Protein AF-A0A1E3BBK0-F1 (afdb_monomer)

Foldseek 3Di:
DDPVVVVVVVVVVVVVVVVVVVVVVCVVVVQWDWDDDDPDIDTHGPPPCPVPVVNVVVVVVVVVVVVVVVVVVVVVVVVVVVVVVVVVVDDDPVVVVVVVVVVVVVVVVVVVVV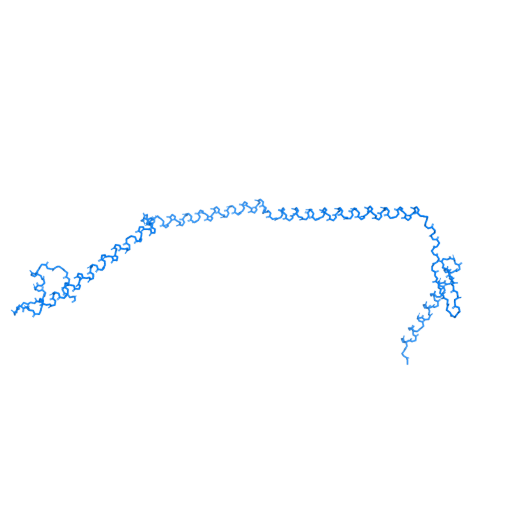CVVCVVDVPDPQDPVNVVVVVVVVVVVVVVVVVVVVVCLVVLVVVQVPDPPPDDSVNVCVVVVHDDDPPD

Mean predicted aligned error: 18.73 Å

Structure (mmCIF, N/CA/C/O backbone):
data_AF-A0A1E3BBK0-F1
#
_entry.id   AF-A0A1E3BBK0-F1
#
loop_
_atom_site.group_PDB
_atom_site.id
_atom_site.type_symbol
_atom_site.label_atom_id
_atom_site.label_alt_id
_atom_site.label_comp_id
_atom_site.label_asym_id
_atom_site.label_entity_id
_atom_site.label_seq_id
_atom_site.pdbx_PDB_ins_code
_atom_site.Cartn_x
_atom_site.Cartn_y
_atom_site.Cartn_z
_atom_site.occupancy
_atom_site.B_iso_or_equiv
_atom_site.auth_seq_id
_atom_site.auth_comp_id
_atom_site.auth_asym_id
_atom_site.auth_atom_id
_atom_site.pdbx_PDB_model_num
ATOM 1 N N . MET A 1 1 ? 82.962 -12.174 -19.702 1.00 50.78 1 MET A N 1
ATOM 2 C CA . MET A 1 1 ? 81.946 -11.583 -20.602 1.00 50.78 1 MET A CA 1
ATOM 3 C C . MET A 1 1 ? 81.158 -12.735 -21.200 1.00 50.78 1 MET A C 1
ATOM 5 O O . MET A 1 1 ? 81.772 -13.589 -21.823 1.00 50.78 1 MET A O 1
ATOM 9 N N . SER A 1 2 ? 79.861 -12.836 -20.890 1.00 57.09 2 SER A N 1
ATOM 10 C CA . SER A 1 2 ? 79.036 -13.995 -21.265 1.00 57.09 2 SER A CA 1
ATOM 11 C C . SER A 1 2 ? 78.800 -14.039 -22.780 1.00 57.09 2 SER A C 1
ATOM 13 O O . SER A 1 2 ? 78.729 -12.993 -23.428 1.00 57.09 2 SER A O 1
ATOM 15 N N . THR A 1 3 ? 78.680 -15.240 -23.343 1.00 55.47 3 THR A N 1
ATOM 16 C CA . THR A 1 3 ? 78.488 -15.508 -24.782 1.00 55.47 3 THR A CA 1
ATOM 17 C C . THR A 1 3 ? 77.258 -14.801 -25.370 1.00 55.47 3 THR A C 1
ATOM 19 O O . THR A 1 3 ? 77.250 -14.462 -26.555 1.00 55.47 3 THR A O 1
ATOM 22 N N . ASP A 1 4 ? 76.270 -14.479 -24.535 1.00 57.59 4 ASP A N 1
ATOM 23 C CA . ASP A 1 4 ? 75.068 -13.732 -24.918 1.00 57.59 4 ASP A CA 1
ATOM 24 C C . ASP A 1 4 ? 75.322 -12.234 -25.166 1.00 57.59 4 ASP A C 1
ATOM 26 O O . ASP A 1 4 ? 74.712 -11.649 -26.064 1.00 57.59 4 ASP A O 1
ATOM 30 N N . SER A 1 5 ? 76.286 -11.608 -24.473 1.00 57.22 5 SER A N 1
ATOM 31 C CA . SER A 1 5 ? 76.674 -10.212 -24.754 1.00 57.22 5 SER A CA 1
ATOM 32 C C . SER A 1 5 ? 77.347 -10.071 -26.118 1.00 57.22 5 SER A C 1
ATOM 34 O O . SER A 1 5 ? 77.091 -9.102 -26.829 1.00 57.22 5 SER A O 1
ATOM 36 N N . LEU A 1 6 ? 78.174 -11.043 -26.515 1.00 56.62 6 LEU A N 1
ATOM 37 C CA . LEU A 1 6 ? 78.847 -11.048 -27.820 1.00 56.62 6 LEU A CA 1
ATOM 38 C C . LEU A 1 6 ? 77.853 -11.228 -28.976 1.00 56.62 6 LEU A C 1
ATOM 40 O O . LEU A 1 6 ? 77.944 -10.517 -29.978 1.00 56.62 6 LEU A O 1
ATOM 44 N N . LYS A 1 7 ? 76.857 -12.113 -28.819 1.00 64.19 7 LYS A N 1
ATOM 45 C CA . LYS A 1 7 ? 75.782 -12.295 -29.810 1.00 64.19 7 LYS A CA 1
ATOM 46 C C . LYS A 1 7 ? 74.907 -11.044 -29.941 1.00 64.19 7 LYS A C 1
ATOM 48 O O . LYS A 1 7 ? 74.669 -10.598 -31.063 1.00 64.19 7 LYS A O 1
ATOM 53 N N . SER A 1 8 ? 74.505 -10.436 -28.824 1.00 63.84 8 SER A N 1
ATOM 54 C CA . SER A 1 8 ? 73.722 -9.188 -28.802 1.00 63.84 8 SER A CA 1
ATOM 55 C C . SER A 1 8 ? 74.457 -8.015 -29.471 1.00 63.84 8 SER A C 1
ATOM 57 O O . SER A 1 8 ? 73.892 -7.318 -30.321 1.00 63.84 8 SER A O 1
ATOM 59 N N . MET A 1 9 ? 75.755 -7.845 -29.187 1.00 61.31 9 MET A N 1
ATOM 60 C CA . MET A 1 9 ? 76.578 -6.827 -29.849 1.00 61.31 9 MET A CA 1
ATOM 61 C C . MET A 1 9 ? 76.699 -7.075 -31.358 1.00 61.31 9 MET A C 1
ATOM 63 O O . MET A 1 9 ? 76.609 -6.118 -32.125 1.00 61.31 9 MET A O 1
ATOM 67 N N . SER A 1 10 ? 76.839 -8.336 -31.792 1.00 64.88 10 SER A N 1
ATOM 68 C CA . SER A 1 10 ? 76.918 -8.693 -33.219 1.00 64.88 10 SER A CA 1
ATOM 69 C C . SER A 1 10 ? 75.610 -8.447 -33.984 1.00 64.88 10 SER A C 1
ATOM 71 O O . SER A 1 10 ? 75.637 -8.001 -35.128 1.00 64.88 10 SER A O 1
ATOM 73 N N . LEU A 1 11 ? 74.458 -8.673 -33.345 1.00 67.44 11 LEU A N 1
ATOM 74 C CA . LEU A 1 11 ? 73.144 -8.393 -33.928 1.00 67.44 11 LEU A CA 1
ATOM 75 C C . 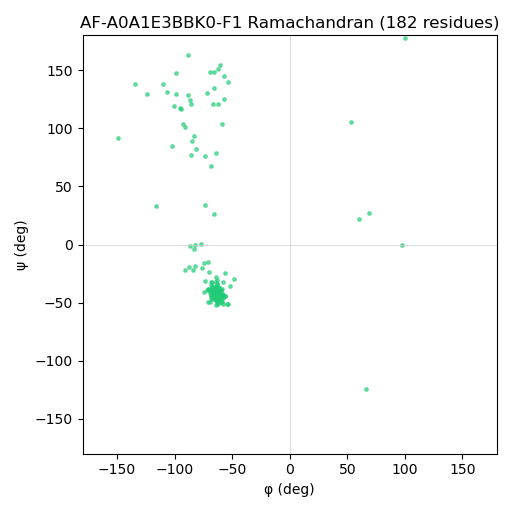LEU A 1 11 ? 72.896 -6.889 -34.050 1.00 67.44 11 LEU A C 1
ATOM 77 O O . LEU A 1 11 ? 72.386 -6.422 -35.065 1.00 67.44 11 LEU A O 1
ATOM 81 N N . THR A 1 12 ? 73.315 -6.119 -33.046 1.00 69.25 12 THR A N 1
ATOM 82 C CA . THR A 1 12 ? 73.160 -4.659 -33.044 1.00 69.25 12 THR A CA 1
ATOM 83 C C . THR A 1 12 ? 74.030 -4.001 -34.121 1.00 69.25 12 THR A C 1
ATOM 85 O O . THR A 1 12 ? 73.591 -3.064 -34.790 1.00 69.25 12 THR A O 1
ATOM 88 N N . THR A 1 13 ? 75.250 -4.499 -34.351 1.00 69.00 13 THR A N 1
ATOM 89 C CA . THR A 1 13 ? 76.114 -4.012 -35.440 1.00 69.00 13 THR A CA 1
ATOM 90 C C . THR A 1 13 ? 75.598 -4.417 -36.819 1.00 69.00 13 THR A C 1
ATOM 92 O O . THR A 1 13 ? 75.624 -3.583 -37.725 1.00 69.00 13 THR A O 1
ATOM 95 N N . LEU A 1 14 ? 75.061 -5.634 -36.974 1.00 74.00 14 LEU A N 1
ATOM 96 C CA . LEU A 1 14 ? 74.379 -6.076 -38.198 1.00 74.00 14 LEU A CA 1
ATOM 97 C C . LEU A 1 14 ? 73.156 -5.209 -38.519 1.00 74.00 14 LEU A C 1
ATOM 99 O O . LEU A 1 14 ? 73.023 -4.738 -39.647 1.00 74.00 14 LEU A O 1
ATOM 103 N N . PHE A 1 15 ? 72.306 -4.928 -37.530 1.00 76.94 15 PHE A N 1
ATOM 104 C CA . PHE A 1 15 ? 71.129 -4.075 -37.708 1.00 76.94 15 PHE A CA 1
ATOM 105 C C . PHE A 1 15 ? 71.512 -2.635 -38.071 1.00 76.94 15 PHE A C 1
ATOM 107 O O . PHE A 1 15 ? 70.939 -2.052 -38.987 1.00 76.94 15 PHE A O 1
ATOM 114 N N . LYS A 1 16 ? 72.540 -2.073 -37.423 1.00 77.19 16 LYS A N 1
ATOM 115 C CA . LYS A 1 16 ? 73.057 -0.737 -37.752 1.00 77.19 16 LYS A CA 1
ATOM 116 C C . LYS A 1 16 ? 73.629 -0.672 -39.172 1.00 77.19 16 LYS A C 1
ATOM 118 O O . LYS A 1 16 ? 73.417 0.319 -39.867 1.00 77.19 16 LYS A O 1
ATOM 123 N N . ALA A 1 17 ? 74.335 -1.715 -39.609 1.00 76.56 17 ALA A N 1
ATOM 124 C CA . ALA A 1 17 ? 74.855 -1.811 -40.971 1.00 76.56 17 ALA A CA 1
ATOM 125 C C . ALA A 1 17 ? 73.725 -1.940 -42.004 1.00 76.56 17 ALA A C 1
ATOM 127 O O . ALA A 1 17 ? 73.776 -1.290 -43.047 1.00 76.56 17 ALA A O 1
ATOM 128 N N . TYR A 1 18 ? 72.687 -2.719 -41.691 1.00 81.38 18 TYR A N 1
ATOM 129 C CA . TYR A 1 18 ? 71.501 -2.860 -42.530 1.00 81.38 18 TYR A CA 1
ATOM 130 C C . TYR A 1 18 ? 70.723 -1.545 -42.644 1.00 81.38 18 TYR A C 1
ATOM 132 O O . TYR A 1 18 ? 70.434 -1.105 -43.751 1.00 81.38 18 TYR A O 1
ATOM 140 N N . ALA A 1 19 ? 70.473 -0.861 -41.524 1.00 77.19 19 ALA A N 1
ATOM 141 C CA . ALA A 1 19 ? 69.825 0.448 -41.512 1.00 77.19 19 ALA A CA 1
ATOM 142 C C . ALA A 1 19 ? 70.635 1.486 -42.306 1.00 77.19 19 ALA A C 1
ATOM 144 O O . ALA A 1 19 ? 70.081 2.197 -43.136 1.00 77.19 19 ALA A O 1
ATOM 145 N N . ALA A 1 20 ? 71.960 1.530 -42.137 1.00 79.19 20 ALA A N 1
ATOM 146 C CA . ALA A 1 20 ? 72.818 2.428 -42.912 1.00 79.19 20 ALA A CA 1
ATOM 147 C C . ALA A 1 20 ? 72.812 2.113 -44.418 1.00 79.19 20 ALA A C 1
ATOM 149 O O . ALA A 1 20 ? 72.952 3.026 -45.233 1.00 79.19 20 ALA A O 1
ATOM 150 N N . LYS A 1 21 ? 72.661 0.836 -44.793 1.00 81.56 21 LYS A N 1
ATOM 151 C CA . LYS A 1 21 ? 72.521 0.411 -46.189 1.00 81.56 21 LYS A CA 1
ATOM 152 C C . LYS A 1 21 ? 71.165 0.828 -46.757 1.00 81.56 21 LYS A C 1
ATOM 154 O O . LYS A 1 21 ? 71.146 1.472 -47.798 1.00 81.56 21 LYS A O 1
ATOM 159 N N . ALA A 1 22 ? 70.077 0.548 -46.044 1.00 79.56 22 ALA A N 1
ATOM 160 C CA . ALA A 1 22 ? 68.724 0.927 -46.445 1.00 79.56 22 ALA A CA 1
ATOM 161 C C . ALA A 1 22 ? 68.602 2.446 -46.632 1.00 79.56 22 ALA A C 1
ATOM 163 O O . ALA A 1 22 ? 68.139 2.914 -47.663 1.00 79.56 22 ALA A O 1
ATOM 164 N N . LEU A 1 23 ? 69.124 3.232 -45.691 1.00 75.44 23 LEU A N 1
ATOM 165 C CA . LEU A 1 23 ? 69.138 4.690 -45.797 1.00 75.44 23 LEU A CA 1
ATOM 166 C C . LEU A 1 23 ? 69.978 5.198 -46.984 1.00 75.44 23 LEU A C 1
ATOM 168 O O . LEU A 1 23 ? 69.646 6.204 -47.604 1.00 75.44 23 LEU A O 1
ATOM 172 N N . ARG A 1 24 ? 71.068 4.506 -47.334 1.00 75.94 24 ARG A N 1
ATOM 173 C CA . ARG A 1 24 ? 71.880 4.848 -48.512 1.00 75.94 24 ARG A CA 1
ATOM 174 C C . ARG A 1 24 ? 71.164 4.511 -49.819 1.00 75.94 24 ARG A C 1
ATOM 176 O O . ARG A 1 24 ? 71.275 5.287 -50.761 1.00 75.94 24 ARG A O 1
ATOM 183 N N . GLU A 1 25 ? 70.454 3.386 -49.862 1.00 79.38 25 GLU A N 1
ATOM 184 C CA . GLU A 1 25 ? 69.612 2.991 -50.997 1.00 79.38 25 GLU A CA 1
ATOM 185 C C . GLU A 1 25 ? 68.469 3.999 -51.199 1.00 79.38 25 GLU A C 1
ATOM 187 O O . GLU A 1 25 ? 68.302 4.502 -52.305 1.00 79.38 25 GLU A O 1
ATOM 192 N N . LEU A 1 26 ? 67.779 4.411 -50.129 1.00 74.12 26 LEU A N 1
ATOM 193 C CA . LEU A 1 26 ? 66.734 5.447 -50.183 1.00 74.12 26 LEU A CA 1
ATOM 194 C C . LEU A 1 26 ? 67.271 6.799 -50.686 1.00 74.12 26 LEU A C 1
ATOM 196 O O . LEU A 1 26 ? 66.635 7.463 -51.502 1.00 74.12 26 LEU A O 1
ATOM 200 N N . HIS A 1 27 ? 68.475 7.190 -50.258 1.00 73.19 27 HIS A N 1
ATOM 201 C CA . HIS A 1 27 ? 69.137 8.395 -50.763 1.00 73.19 27 HIS A CA 1
ATOM 202 C C . HIS A 1 27 ? 69.533 8.269 -52.244 1.00 73.19 27 HIS A C 1
ATOM 204 O O . HIS A 1 27 ? 69.389 9.217 -53.012 1.00 73.19 27 HIS A O 1
ATOM 210 N N . GLN A 1 28 ? 70.035 7.103 -52.673 1.00 76.56 28 GLN A N 1
ATOM 211 C CA . GLN A 1 28 ? 70.351 6.840 -54.084 1.00 76.56 28 GLN A CA 1
ATOM 212 C C . GLN A 1 28 ? 69.103 6.877 -54.972 1.00 76.56 28 GLN A C 1
ATOM 214 O O . GLN A 1 28 ? 69.181 7.372 -56.096 1.00 76.56 28 GLN A O 1
ATOM 219 N N . ASN A 1 29 ? 67.962 6.436 -54.444 1.00 75.44 29 ASN A N 1
ATOM 220 C CA . ASN A 1 29 ? 66.664 6.498 -55.111 1.00 75.44 29 ASN A CA 1
ATOM 221 C C . ASN A 1 29 ? 66.035 7.906 -55.095 1.00 75.44 29 ASN A C 1
ATOM 223 O O . ASN A 1 29 ? 64.962 8.088 -55.658 1.00 75.44 29 ASN A O 1
ATOM 227 N N . LYS A 1 30 ? 66.715 8.908 -54.508 1.00 67.00 30 LYS A N 1
ATOM 228 C CA . LYS A 1 30 ? 66.256 10.303 -54.348 1.00 67.00 30 LYS A CA 1
ATOM 229 C C . LYS A 1 30 ? 64.964 10.465 -53.533 1.00 67.00 30 LYS A C 1
ATOM 231 O O . LYS A 1 30 ? 64.303 11.487 -53.646 1.00 67.00 30 LYS A O 1
ATOM 236 N N . GLU A 1 31 ? 64.618 9.488 -52.697 1.00 63.66 31 GLU A N 1
ATOM 237 C CA . GLU A 1 31 ? 63.430 9.552 -51.828 1.00 63.66 31 GLU A CA 1
ATOM 238 C C . GLU A 1 31 ? 63.699 10.339 -50.531 1.00 63.66 31 GLU A C 1
ATOM 240 O O . GLU A 1 31 ? 62.777 10.790 -49.853 1.00 63.66 31 GLU A O 1
ATOM 245 N N . ILE A 1 32 ? 64.976 10.516 -50.174 1.00 68.62 32 ILE A N 1
ATOM 246 C CA . ILE A 1 32 ? 65.415 11.321 -49.031 1.00 68.62 32 ILE A CA 1
ATOM 247 C C . ILE A 1 32 ? 66.583 12.220 -49.440 1.00 68.62 32 ILE A C 1
ATOM 249 O O . ILE A 1 32 ? 67.518 11.773 -50.111 1.00 68.62 32 ILE A O 1
ATOM 253 N N . GLU A 1 33 ? 66.567 13.474 -48.995 1.00 62.59 33 GLU A N 1
ATOM 254 C CA . GLU A 1 33 ? 67.672 14.405 -49.205 1.00 62.59 33 GLU A CA 1
ATOM 255 C C . GLU A 1 33 ? 68.704 14.222 -48.079 1.00 62.59 33 GLU A C 1
ATOM 257 O O . GLU A 1 33 ? 68.408 14.335 -46.884 1.00 62.59 33 GLU A O 1
ATOM 262 N N . GLY A 1 34 ? 69.944 13.894 -48.444 1.00 58.66 34 GLY A N 1
ATOM 263 C CA . GLY A 1 34 ? 71.042 13.730 -47.498 1.00 58.66 34 GLY A CA 1
ATOM 264 C C . GLY A 1 34 ? 71.777 15.047 -47.309 1.00 58.66 34 GLY A C 1
ATOM 265 O O . GLY A 1 34 ? 72.624 15.401 -48.127 1.00 58.66 34 GLY A O 1
ATOM 266 N N . ARG A 1 35 ? 71.516 15.762 -46.210 1.00 56.78 35 ARG A N 1
ATOM 267 C CA . ARG A 1 35 ? 72.267 16.980 -45.880 1.00 56.78 35 ARG A CA 1
ATOM 268 C C . ARG A 1 35 ? 73.410 16.661 -44.917 1.00 56.78 35 ARG A C 1
ATOM 270 O O . ARG A 1 35 ? 73.202 16.215 -43.787 1.00 56.78 35 ARG A O 1
ATOM 277 N N . VAL A 1 36 ? 74.645 16.897 -45.363 1.00 52.72 36 VAL A N 1
ATOM 278 C CA . VAL A 1 36 ? 75.852 16.743 -44.537 1.00 52.72 36 VAL A CA 1
ATOM 279 C C . VAL A 1 36 ? 76.182 18.086 -43.891 1.00 52.72 36 VAL A C 1
ATOM 281 O O . VAL A 1 36 ? 76.714 18.982 -44.540 1.00 52.72 36 VAL A O 1
ATOM 284 N N . ALA A 1 37 ? 75.874 18.227 -42.601 1.00 48.28 37 ALA A N 1
ATOM 285 C CA . ALA A 1 37 ? 76.267 19.382 -41.798 1.00 48.28 37 ALA A CA 1
ATOM 286 C C . ALA A 1 37 ? 77.472 18.993 -40.926 1.00 48.28 37 ALA A C 1
ATOM 288 O O . ALA A 1 37 ? 77.342 18.559 -39.781 1.00 48.28 37 ALA A O 1
ATOM 289 N N . GLY A 1 38 ? 78.677 19.090 -41.493 1.00 61.88 38 GLY A N 1
ATOM 290 C CA . GLY A 1 38 ? 79.907 18.706 -40.798 1.00 61.88 38 GLY A CA 1
ATOM 291 C C . GLY A 1 38 ? 79.983 17.198 -40.513 1.00 61.88 38 GLY A C 1
ATOM 292 O O . GLY A 1 38 ? 79.920 16.387 -41.431 1.00 61.88 38 GLY A O 1
ATOM 293 N N . LYS A 1 39 ? 80.171 16.807 -39.243 1.00 56.19 39 LYS A N 1
ATOM 294 C CA . LYS A 1 39 ? 80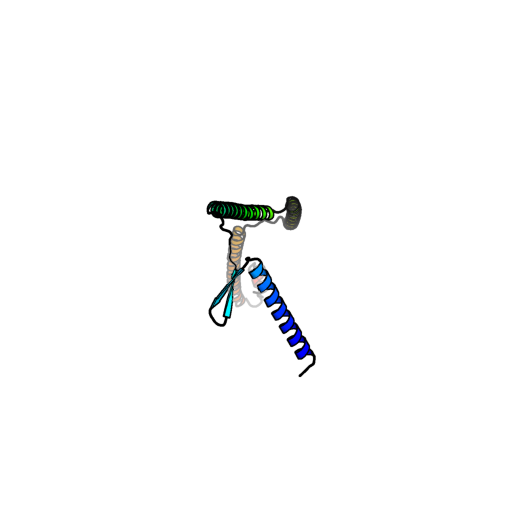.451 15.410 -38.839 1.00 56.19 39 LYS A CA 1
ATOM 295 C C . LYS A 1 39 ? 79.205 14.523 -38.689 1.00 56.19 39 LYS A C 1
ATOM 297 O O . LYS A 1 39 ? 79.363 13.332 -38.421 1.00 56.19 39 LYS A O 1
ATOM 302 N N . TRP A 1 40 ? 78.000 15.073 -38.851 1.00 44.72 40 TRP A N 1
ATOM 303 C CA . TRP A 1 40 ? 76.734 14.338 -38.765 1.00 44.72 40 TRP A CA 1
ATOM 304 C C . TRP A 1 40 ? 75.922 14.524 -40.054 1.00 44.72 40 TRP A C 1
ATOM 306 O O . TRP A 1 40 ? 75.743 15.640 -40.541 1.00 44.72 40 TRP A O 1
ATOM 316 N N . SER A 1 41 ? 75.464 13.410 -40.628 1.00 57.78 41 SER A N 1
ATOM 317 C CA . SER A 1 41 ? 74.566 13.389 -41.783 1.00 57.78 41 SER A CA 1
ATOM 318 C C . SER A 1 41 ? 73.123 13.289 -41.296 1.00 57.78 41 SER A C 1
ATOM 320 O O . SER A 1 41 ? 72.761 12.269 -40.706 1.00 57.78 41 SER A O 1
ATOM 322 N N . ASN A 1 42 ? 72.312 14.312 -41.566 1.00 60.16 42 ASN A N 1
ATOM 323 C CA . ASN A 1 42 ? 70.878 14.282 -41.301 1.00 60.16 42 ASN A CA 1
ATOM 324 C C . ASN A 1 42 ? 70.158 13.944 -42.609 1.00 60.16 42 ASN A C 1
ATOM 326 O O . ASN A 1 42 ? 70.435 14.543 -43.649 1.00 60.16 42 ASN A O 1
ATOM 330 N N . GLN A 1 43 ? 69.268 12.959 -42.560 1.00 62.62 43 GLN A N 1
ATOM 331 C CA . GLN A 1 43 ? 68.399 12.608 -43.678 1.00 62.62 43 GLN A CA 1
ATOM 332 C C . GLN A 1 43 ? 67.036 13.214 -43.412 1.00 62.62 43 GLN A C 1
ATOM 334 O O . GLN A 1 43 ? 66.407 12.903 -42.399 1.00 62.62 43 GLN A O 1
ATOM 339 N N . THR A 1 44 ? 66.612 14.091 -44.308 1.00 62.16 44 THR A N 1
ATOM 340 C CA . THR A 1 44 ? 65.270 14.657 -44.287 1.00 62.16 44 THR A CA 1
ATOM 341 C C . THR A 1 44 ? 64.511 14.012 -45.433 1.00 62.16 44 THR A C 1
ATOM 343 O O . THR A 1 44 ? 65.040 13.905 -46.539 1.00 62.16 44 THR A O 1
ATOM 346 N N . LEU A 1 45 ? 63.304 13.521 -45.157 1.00 58.88 45 LEU A N 1
ATOM 347 C CA . LEU A 1 45 ? 62.431 13.025 -46.213 1.00 58.88 45 LEU A CA 1
ATOM 348 C C . LEU A 1 45 ? 62.120 14.207 -47.133 1.00 58.88 45 LEU A C 1
ATOM 350 O O . LEU A 1 45 ? 61.617 15.224 -46.653 1.00 58.88 45 LEU A O 1
ATOM 354 N N . ASP A 1 46 ? 62.460 14.091 -48.411 1.00 53.94 46 ASP A N 1
ATOM 355 C CA . ASP A 1 46 ? 62.105 15.117 -49.381 1.00 53.94 46 ASP A CA 1
ATOM 356 C C . ASP A 1 46 ? 60.674 14.802 -49.808 1.00 53.94 46 ASP A C 1
ATOM 358 O O . ASP A 1 46 ? 60.425 13.913 -50.622 1.00 53.94 46 ASP A O 1
ATOM 362 N N . SER A 1 47 ? 59.696 15.423 -49.149 1.00 56.25 47 SER A N 1
ATOM 363 C CA . SER A 1 47 ? 58.294 15.250 -49.514 1.00 56.25 47 SER A CA 1
ATOM 364 C C . SER A 1 47 ? 58.035 16.010 -50.816 1.00 56.25 47 SER A C 1
ATOM 366 O O . SER A 1 47 ? 57.442 17.084 -50.803 1.00 56.25 47 SER A O 1
ATOM 368 N N . SER A 1 48 ? 58.476 15.446 -51.943 1.00 51.34 48 SER A N 1
ATOM 369 C CA . SER A 1 48 ? 58.121 15.883 -53.299 1.00 51.34 48 SER A CA 1
ATOM 370 C C . SER A 1 48 ? 56.680 15.485 -53.654 1.00 51.34 48 SER A C 1
ATOM 372 O O . SER A 1 48 ? 56.385 15.173 -54.804 1.00 51.34 48 SER A O 1
ATOM 374 N N . ASP A 1 49 ? 55.771 15.483 -52.682 1.00 56.62 49 ASP A N 1
ATOM 375 C CA . ASP A 1 49 ? 54.362 15.666 -52.988 1.00 56.62 49 ASP A CA 1
ATOM 376 C C . ASP A 1 49 ? 54.166 17.174 -53.039 1.00 56.62 49 ASP A C 1
ATOM 378 O O . ASP A 1 49 ? 53.862 17.832 -52.042 1.00 56.62 49 ASP A O 1
ATOM 382 N N . GLU A 1 50 ? 54.358 17.742 -54.227 1.00 53.91 50 GLU A N 1
ATOM 383 C CA . GLU A 1 50 ? 53.787 19.039 -54.565 1.00 53.91 50 GLU A CA 1
ATOM 384 C C . GLU A 1 50 ? 52.268 18.828 -54.659 1.00 53.91 50 GLU A C 1
ATOM 386 O O . GLU A 1 50 ? 51.668 18.803 -55.734 1.00 53.91 50 GLU A O 1
ATOM 391 N N . ALA A 1 51 ? 51.649 18.548 -53.505 1.00 57.62 51 ALA A N 1
ATOM 392 C CA . ALA A 1 51 ? 50.219 18.420 -53.357 1.00 57.62 51 ALA A CA 1
ATOM 393 C C . ALA A 1 51 ? 49.654 19.758 -53.809 1.00 57.62 51 ALA A C 1
ATOM 395 O O . ALA A 1 51 ? 49.786 20.777 -53.128 1.00 57.62 51 ALA A O 1
ATOM 396 N N . THR A 1 52 ? 49.099 19.769 -55.019 1.00 63.06 52 THR A N 1
ATOM 397 C CA . THR A 1 52 ? 48.508 20.967 -55.595 1.00 63.06 52 THR A CA 1
ATOM 398 C C . THR A 1 52 ? 47.494 21.488 -54.583 1.00 63.06 52 THR A C 1
ATOM 400 O O . THR A 1 52 ? 46.794 20.696 -53.951 1.00 63.06 52 THR A O 1
ATOM 403 N N . THR A 1 53 ? 47.413 22.803 -54.397 1.00 74.06 53 THR A N 1
ATOM 404 C CA . THR A 1 53 ? 46.493 23.434 -53.431 1.00 74.06 53 THR A CA 1
ATOM 405 C C . THR A 1 53 ? 45.057 22.903 -53.538 1.00 74.06 53 THR A C 1
ATOM 407 O O . THR A 1 53 ? 44.360 22.803 -52.534 1.00 74.06 53 THR A O 1
ATOM 410 N N . ASP A 1 54 ? 44.656 22.476 -54.735 1.00 75.31 54 ASP A N 1
ATOM 411 C CA . ASP A 1 54 ? 43.389 21.809 -55.040 1.00 75.31 54 ASP A CA 1
ATOM 412 C C . ASP A 1 54 ? 43.211 20.430 -54.362 1.00 75.31 54 ASP A C 1
ATOM 414 O O . ASP A 1 54 ? 42.141 20.112 -53.846 1.00 75.31 54 ASP A O 1
ATOM 418 N N . VAL A 1 55 ? 44.268 19.613 -54.278 1.00 82.25 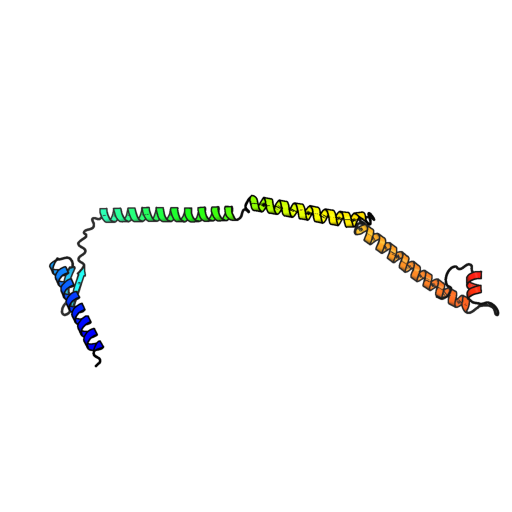55 VAL A N 1
ATOM 419 C CA . VAL A 1 55 ? 44.240 18.305 -53.595 1.00 82.25 55 VAL A CA 1
ATOM 420 C C . VAL A 1 55 ? 44.074 18.488 -52.089 1.00 82.25 55 VAL A C 1
ATOM 422 O O . VAL A 1 55 ? 43.287 17.771 -51.471 1.00 82.25 55 VAL A O 1
ATOM 425 N N . ILE A 1 56 ? 44.772 19.467 -51.510 1.00 84.88 56 ILE A N 1
ATOM 426 C CA . ILE A 1 56 ? 44.658 19.806 -50.086 1.00 84.88 56 ILE A CA 1
ATOM 427 C C . ILE A 1 56 ? 43.246 20.327 -49.792 1.00 84.88 56 ILE A C 1
ATOM 429 O O . ILE A 1 56 ? 42.587 19.807 -48.898 1.00 84.88 56 ILE A O 1
ATOM 433 N N . ALA A 1 57 ? 42.728 21.247 -50.612 1.00 86.25 57 ALA A N 1
ATOM 434 C CA . ALA A 1 57 ? 41.367 21.766 -50.467 1.00 86.25 57 ALA A CA 1
ATOM 435 C C . ALA A 1 57 ? 40.292 20.666 -50.583 1.00 86.25 57 ALA A C 1
ATOM 437 O O . ALA A 1 57 ? 39.318 20.661 -49.829 1.00 86.25 57 ALA A O 1
ATOM 438 N N . ASN A 1 58 ? 40.471 19.696 -51.486 1.00 90.50 58 ASN A N 1
ATOM 439 C CA . ASN A 1 58 ? 39.578 18.542 -51.613 1.00 90.50 58 ASN A CA 1
ATOM 440 C C . ASN A 1 58 ? 39.642 17.614 -50.384 1.00 90.50 58 ASN A C 1
ATOM 442 O O . ASN A 1 58 ? 38.625 17.057 -49.967 1.00 90.50 58 ASN A O 1
ATOM 446 N N . LEU A 1 59 ? 40.825 17.427 -49.790 1.00 91.38 59 LEU A N 1
ATOM 447 C CA . LEU A 1 59 ? 40.973 16.663 -48.549 1.00 91.38 59 LEU A CA 1
ATOM 448 C C . LEU A 1 59 ? 40.336 17.388 -47.360 1.00 91.38 59 LEU A C 1
ATOM 450 O O . LEU A 1 59 ? 39.620 16.742 -46.598 1.00 91.38 59 LEU A O 1
ATOM 454 N N . ASP A 1 60 ? 40.514 18.702 -47.245 1.00 92.75 60 ASP A N 1
ATOM 455 C CA . ASP A 1 60 ? 39.884 19.516 -46.201 1.00 92.75 60 ASP A CA 1
ATOM 456 C C . ASP A 1 60 ? 38.354 19.479 -46.303 1.00 92.75 60 ASP A C 1
ATOM 458 O O . ASP A 1 60 ? 37.664 19.289 -45.299 1.00 92.75 60 ASP A O 1
ATOM 462 N N . GLU A 1 61 ? 37.798 19.559 -47.516 1.00 93.69 61 GLU A N 1
ATOM 463 C CA . GLU A 1 61 ? 36.352 19.426 -47.715 1.00 93.69 61 GLU A CA 1
ATOM 464 C C . GLU A 1 61 ? 35.857 18.015 -47.360 1.00 93.69 61 GLU A C 1
ATOM 466 O O . GLU A 1 61 ? 34.805 17.865 -46.736 1.00 93.69 61 GLU A O 1
ATOM 471 N N . LYS A 1 62 ? 36.627 16.962 -47.667 1.00 94.25 62 LYS A N 1
ATOM 472 C CA . LYS A 1 62 ? 36.302 15.594 -47.226 1.00 94.25 62 LYS A CA 1
ATOM 473 C C . LYS A 1 62 ? 36.355 15.447 -45.711 1.00 94.25 62 LYS A C 1
ATOM 475 O O . LYS A 1 62 ? 35.481 14.785 -45.154 1.00 94.25 62 LYS A O 1
ATOM 480 N N . ILE A 1 63 ? 37.347 16.039 -45.048 1.00 94.81 63 ILE A N 1
ATOM 481 C CA . ILE A 1 63 ? 37.448 16.045 -43.584 1.00 94.81 63 ILE A CA 1
ATOM 482 C C . ILE A 1 63 ? 36.210 16.723 -43.004 1.00 94.81 63 ILE A C 1
ATOM 484 O O . ILE A 1 63 ? 35.517 16.112 -42.193 1.00 94.81 63 ILE A O 1
ATOM 488 N N . ARG A 1 64 ? 35.852 17.909 -43.507 1.00 95.31 64 ARG A N 1
ATOM 489 C CA . ARG A 1 64 ? 34.667 18.653 -43.067 1.00 95.31 64 ARG A CA 1
ATOM 490 C C . ARG A 1 64 ? 33.378 17.845 -43.234 1.00 95.31 64 ARG A C 1
ATOM 492 O O . ARG A 1 64 ? 32.579 17.750 -42.305 1.00 95.31 64 ARG A O 1
ATOM 499 N N . GLN A 1 65 ? 33.197 17.195 -44.385 1.00 95.69 65 GLN A N 1
ATOM 500 C CA . GLN A 1 65 ? 32.040 16.330 -44.638 1.00 95.69 65 GLN A CA 1
ATOM 501 C C . GLN A 1 65 ? 32.001 15.108 -43.714 1.00 95.69 65 GLN A C 1
ATOM 503 O O . GLN A 1 65 ? 30.924 14.670 -43.307 1.00 95.69 65 GLN A O 1
ATOM 508 N N . LEU A 1 66 ? 33.155 14.516 -43.402 1.00 96.19 66 LEU A N 1
ATOM 509 C CA . LEU A 1 66 ? 33.237 13.381 -42.485 1.00 96.19 66 LEU A CA 1
ATOM 510 C C . LEU A 1 66 ? 32.964 13.803 -41.041 1.00 96.19 66 LEU A C 1
ATOM 512 O O . LEU A 1 66 ? 32.272 13.078 -40.332 1.00 96.19 66 LEU A O 1
ATOM 516 N N . GLU A 1 67 ? 33.439 14.971 -40.615 1.00 96.44 67 GLU A N 1
ATOM 517 C CA . GLU A 1 67 ? 33.140 15.538 -39.299 1.00 96.44 67 GLU A CA 1
ATOM 518 C C . GLU A 1 67 ? 31.645 15.841 -39.145 1.00 96.44 67 GLU A C 1
ATOM 520 O O . GLU A 1 67 ? 31.035 15.471 -38.139 1.00 96.44 67 GLU A O 1
ATOM 525 N N . GLU A 1 68 ? 31.010 16.421 -40.164 1.00 95.94 68 GLU A N 1
ATOM 526 C CA . GLU A 1 68 ? 29.562 16.648 -40.179 1.00 95.94 68 GLU A CA 1
ATOM 527 C C . GLU A 1 68 ? 28.779 15.322 -40.106 1.00 95.94 68 GLU A C 1
ATOM 529 O O . GLU A 1 68 ? 27.871 15.156 -39.288 1.00 95.94 68 GLU A O 1
ATOM 534 N N . LYS A 1 69 ? 29.188 14.306 -40.874 1.00 96.19 69 LYS A N 1
ATOM 535 C CA . LYS A 1 69 ? 28.599 12.956 -40.787 1.00 96.19 69 LYS A CA 1
ATOM 536 C C . LYS A 1 69 ? 28.807 12.305 -39.419 1.00 96.19 69 LYS A C 1
ATOM 538 O O . LYS A 1 69 ? 27.924 11.619 -38.916 1.00 96.19 69 LYS A O 1
ATOM 543 N N . LEU A 1 70 ? 29.960 12.512 -38.790 1.00 96.69 70 LEU A N 1
ATOM 544 C CA . LEU A 1 70 ? 30.246 11.963 -37.466 1.00 96.69 70 LEU A CA 1
ATOM 545 C C . LEU A 1 70 ? 29.369 12.637 -36.407 1.00 96.69 70 LEU A C 1
ATOM 547 O O . LEU A 1 70 ? 28.782 11.960 -35.562 1.00 96.69 70 LEU A O 1
ATOM 551 N N . THR A 1 71 ? 29.242 13.963 -36.461 1.00 96.06 71 THR A N 1
ATOM 552 C CA . THR A 1 71 ? 28.404 14.712 -35.515 1.00 96.06 71 THR A CA 1
ATOM 553 C C . THR A 1 71 ? 26.931 14.321 -35.620 1.00 96.06 71 THR A C 1
ATOM 555 O O . THR A 1 71 ? 26.322 14.055 -34.583 1.00 96.06 71 THR A O 1
ATOM 558 N N . THR A 1 72 ? 26.396 14.187 -36.836 1.00 96.12 72 THR A N 1
ATOM 559 C CA . THR A 1 72 ? 25.015 13.731 -37.084 1.00 96.12 72 THR A CA 1
ATOM 560 C C . THR A 1 72 ? 24.776 12.299 -36.600 1.00 96.12 72 THR A C 1
ATOM 562 O O . THR A 1 72 ? 23.853 12.051 -35.825 1.00 96.12 72 THR A O 1
ATOM 565 N N . LEU A 1 73 ? 25.665 11.357 -36.926 1.00 96.62 73 LEU A N 1
ATOM 566 C CA . LEU A 1 73 ? 25.554 9.979 -36.430 1.00 96.62 73 LEU A CA 1
ATOM 567 C C . LEU A 1 73 ? 25.614 9.902 -34.899 1.00 96.62 73 LEU A C 1
ATOM 569 O O . LEU A 1 73 ? 24.899 9.114 -34.283 1.00 96.62 73 LEU A O 1
ATOM 573 N N . LYS A 1 74 ? 26.437 10.740 -34.262 1.00 97.06 74 LYS A N 1
ATOM 574 C CA . LYS A 1 74 ? 26.538 10.804 -32.799 1.00 97.06 74 LYS A CA 1
ATOM 575 C C . LYS A 1 74 ? 25.271 11.369 -32.155 1.00 97.06 74 LYS A C 1
ATOM 577 O O . LYS A 1 74 ? 24.925 10.965 -31.043 1.00 97.06 74 LYS A O 1
ATOM 582 N N . THR A 1 75 ? 24.593 12.318 -32.800 1.00 96.81 75 THR A N 1
ATOM 583 C CA . THR A 1 75 ? 23.289 12.795 -32.320 1.00 96.81 75 THR A CA 1
ATOM 584 C C . THR A 1 75 ? 22.215 11.728 -32.486 1.00 96.81 75 THR A C 1
ATOM 586 O O . THR A 1 75 ? 21.470 11.483 -31.539 1.00 96.81 75 THR A O 1
ATOM 589 N N . ASP A 1 76 ? 22.203 11.017 -33.611 1.00 96.38 76 ASP A N 1
ATOM 590 C CA . ASP A 1 76 ? 21.233 9.951 -33.872 1.00 96.38 76 ASP A CA 1
ATOM 591 C C . ASP A 1 76 ? 21.411 8.777 -32.905 1.00 96.38 76 ASP A C 1
ATOM 593 O O . ASP A 1 76 ? 20.442 8.293 -32.324 1.00 96.38 76 ASP A O 1
ATOM 597 N N . GLU A 1 77 ? 22.653 8.374 -32.632 1.00 96.75 77 GLU A N 1
ATOM 598 C CA . GLU A 1 77 ? 22.972 7.347 -31.636 1.00 96.75 77 GLU A CA 1
ATOM 599 C C . GLU A 1 77 ? 22.413 7.709 -30.251 1.00 96.75 77 GLU A C 1
ATOM 601 O O . GLU A 1 77 ? 21.839 6.862 -29.560 1.00 96.75 77 GLU A O 1
ATOM 606 N N . LYS A 1 78 ? 22.564 8.972 -29.832 1.00 96.88 78 LYS A N 1
ATOM 607 C CA . LYS A 1 78 ? 22.017 9.454 -28.557 1.00 96.88 78 LYS A CA 1
ATOM 608 C C . LYS A 1 78 ? 20.492 9.410 -28.548 1.00 96.88 78 LYS A C 1
ATOM 610 O O . LYS A 1 78 ? 19.923 8.956 -27.556 1.00 96.88 78 LYS A O 1
ATOM 615 N N . ASN A 1 79 ? 19.851 9.838 -29.634 1.00 96.06 79 ASN A N 1
ATOM 616 C CA . ASN A 1 79 ? 18.395 9.841 -29.762 1.00 96.06 79 ASN A CA 1
ATOM 617 C C . ASN A 1 79 ? 17.835 8.413 -29.710 1.00 96.06 79 ASN A C 1
ATOM 619 O O . ASN A 1 79 ? 16.997 8.115 -28.862 1.00 96.06 79 ASN A O 1
ATOM 623 N N . VAL A 1 80 ? 18.387 7.495 -30.507 1.00 96.44 80 VAL A N 1
ATOM 624 C CA . VAL A 1 80 ? 17.976 6.081 -30.526 1.00 96.44 80 VAL A CA 1
ATOM 625 C C . VAL A 1 80 ? 18.195 5.419 -29.165 1.00 96.44 80 VAL A C 1
ATOM 627 O O . VAL A 1 80 ? 17.352 4.651 -28.703 1.00 96.44 80 VAL A O 1
ATOM 630 N N . ARG A 1 81 ? 19.295 5.727 -28.464 1.00 95.56 81 ARG A N 1
ATOM 631 C CA . ARG A 1 81 ? 19.506 5.232 -27.092 1.00 95.56 81 ARG A CA 1
ATOM 632 C C . ARG A 1 81 ? 18.451 5.750 -26.116 1.00 95.56 81 ARG A C 1
ATOM 634 O O . ARG A 1 81 ? 17.993 4.976 -25.275 1.00 95.56 81 ARG A O 1
ATOM 641 N N . ALA A 1 82 ? 18.071 7.022 -26.211 1.00 94.94 82 ALA A N 1
ATOM 642 C CA . ALA A 1 82 ? 17.031 7.606 -25.366 1.00 94.94 82 ALA A CA 1
ATOM 643 C C . ALA A 1 82 ? 15.650 6.986 -25.650 1.00 94.94 82 ALA A C 1
ATOM 645 O O . ALA A 1 82 ? 14.918 6.643 -24.718 1.00 94.94 82 ALA A O 1
ATOM 646 N N . GLU A 1 83 ? 15.317 6.760 -26.921 1.00 94.06 83 GLU A N 1
ATOM 647 C CA . GLU A 1 83 ? 14.093 6.063 -27.331 1.00 94.06 83 GLU A CA 1
ATOM 648 C C . GLU A 1 83 ? 14.066 4.619 -26.823 1.00 94.06 83 GLU A C 1
ATOM 650 O O . GLU A 1 83 ? 13.076 4.185 -26.231 1.00 94.06 83 GLU A O 1
ATOM 655 N N . LEU A 1 84 ? 15.176 3.889 -26.963 1.00 92.38 84 LEU A N 1
ATOM 656 C CA . LEU A 1 84 ? 15.307 2.522 -26.462 1.00 92.38 84 LEU A CA 1
ATOM 657 C C . LEU A 1 84 ? 15.134 2.459 -24.938 1.00 92.38 84 LEU A C 1
ATOM 659 O O . LEU A 1 84 ? 14.456 1.565 -24.432 1.00 92.38 84 LEU A O 1
ATOM 663 N N . ALA A 1 85 ? 15.724 3.401 -24.197 1.00 91.25 85 ALA A N 1
ATOM 664 C CA . ALA A 1 85 ? 15.556 3.491 -22.748 1.00 91.25 85 ALA A CA 1
ATOM 665 C C . ALA A 1 85 ? 14.091 3.757 -22.363 1.00 91.25 85 ALA A C 1
ATOM 667 O O . ALA A 1 85 ? 13.567 3.126 -21.447 1.00 91.25 85 ALA A O 1
ATOM 668 N N . THR A 1 86 ? 13.413 4.629 -23.112 1.00 90.69 86 THR A N 1
ATOM 669 C CA . THR A 1 86 ? 11.989 4.948 -22.921 1.00 90.69 86 THR A CA 1
ATOM 670 C C . THR A 1 86 ? 11.076 3.771 -23.266 1.00 90.69 86 THR A C 1
ATOM 672 O O . THR A 1 86 ? 10.014 3.605 -22.671 1.00 90.69 86 THR A O 1
ATOM 675 N N . LEU A 1 87 ? 11.459 2.937 -24.232 1.00 86.69 87 LEU A N 1
ATOM 676 C CA . LEU A 1 87 ? 10.705 1.734 -24.567 1.00 86.69 87 LEU A CA 1
ATOM 677 C C . LEU A 1 87 ? 10.903 0.642 -23.512 1.00 86.69 87 LEU A C 1
ATOM 679 O O . LEU A 1 87 ? 9.938 -0.006 -23.124 1.00 86.69 87 LEU A O 1
ATOM 683 N N . ARG A 1 88 ? 12.134 0.472 -23.015 1.00 84.50 88 ARG A N 1
ATOM 684 C CA . ARG A 1 88 ? 12.470 -0.508 -21.970 1.00 84.50 88 ARG A CA 1
ATOM 685 C C . ARG A 1 88 ? 11.916 -0.162 -20.592 1.00 84.50 88 ARG A C 1
ATOM 687 O O . ARG A 1 88 ? 11.766 -1.063 -19.778 1.00 84.50 88 ARG A O 1
ATOM 694 N N . SER A 1 89 ? 11.627 1.108 -20.311 1.00 84.88 89 SER A N 1
ATOM 695 C CA . SER A 1 89 ? 10.969 1.494 -19.057 1.00 84.88 89 SER A CA 1
ATOM 696 C C . SER A 1 89 ? 9.500 1.070 -19.001 1.00 84.88 89 SER A C 1
ATOM 698 O O . SER A 1 89 ? 8.908 1.066 -17.923 1.00 84.88 89 SER A O 1
ATOM 700 N N . LYS A 1 90 ? 8.902 0.705 -20.142 1.00 85.88 90 LYS A N 1
ATOM 701 C CA . LYS A 1 90 ? 7.544 0.171 -20.202 1.00 85.88 90 LYS A CA 1
ATOM 702 C C . LYS A 1 90 ? 7.598 -1.346 -19.981 1.00 85.88 90 LYS A C 1
ATOM 704 O O . LYS A 1 90 ? 8.302 -2.022 -20.733 1.00 85.88 90 LYS A O 1
ATOM 709 N N . PRO A 1 91 ? 6.861 -1.890 -18.998 1.00 81.00 91 PRO A N 1
ATOM 710 C CA . PRO A 1 91 ? 6.778 -3.333 -18.804 1.00 81.00 91 PRO A CA 1
ATOM 711 C C . PRO A 1 91 ? 6.159 -4.000 -20.033 1.00 81.00 91 PRO A C 1
ATOM 713 O O . PRO A 1 91 ? 5.344 -3.403 -20.751 1.00 81.00 91 PRO A O 1
ATOM 716 N N . LEU A 1 92 ? 6.544 -5.249 -20.285 1.00 86.62 92 LEU A N 1
ATOM 717 C CA . LEU A 1 92 ? 5.997 -6.004 -21.405 1.00 86.62 92 LEU A CA 1
ATOM 718 C C . LEU A 1 92 ? 4.502 -6.257 -21.182 1.00 86.62 92 LEU A C 1
ATOM 720 O O . LEU A 1 92 ? 4.041 -6.460 -20.060 1.00 86.62 92 LEU A O 1
ATOM 724 N N . LEU A 1 93 ? 3.724 -6.316 -22.266 1.00 87.12 93 LEU A N 1
ATOM 725 C CA . LEU A 1 93 ? 2.287 -6.598 -22.172 1.00 87.12 93 LEU A CA 1
ATOM 726 C C . LEU A 1 93 ? 2.005 -7.948 -21.486 1.00 87.12 93 LEU A C 1
ATOM 728 O O . LEU A 1 93 ? 0.995 -8.092 -20.801 1.00 87.12 93 LEU A O 1
ATOM 732 N N . SER A 1 94 ? 2.889 -8.932 -21.659 1.00 87.94 94 SER A N 1
ATOM 733 C CA . SER A 1 94 ? 2.820 -10.221 -20.964 1.00 87.94 94 SER A CA 1
ATOM 734 C C . SER A 1 94 ? 3.016 -10.086 -19.452 1.00 87.94 94 SER A C 1
ATOM 736 O O . SER A 1 94 ? 2.269 -10.701 -18.697 1.00 87.94 94 SER A O 1
ATOM 738 N N . GLU A 1 95 ? 3.971 -9.260 -19.018 1.00 89.75 95 GLU A N 1
ATOM 739 C CA . GLU A 1 95 ? 4.247 -8.987 -17.600 1.00 89.75 95 GLU A CA 1
ATOM 740 C C . GLU A 1 95 ? 3.074 -8.239 -16.963 1.00 89.75 95 GLU A C 1
ATOM 742 O O . GLU A 1 95 ? 2.562 -8.665 -15.934 1.00 89.75 95 GLU A O 1
ATOM 747 N N . LEU A 1 96 ? 2.545 -7.215 -17.642 1.00 91.44 96 LEU A N 1
ATOM 748 C CA . LEU A 1 96 ? 1.343 -6.494 -17.209 1.00 91.44 96 LEU A CA 1
ATOM 749 C C . LEU A 1 96 ? 0.144 -7.428 -17.017 1.00 91.44 96 LEU A C 1
ATOM 751 O O . LEU A 1 96 ? -0.571 -7.321 -16.026 1.00 91.44 96 LEU A O 1
ATOM 755 N N . ARG A 1 97 ? -0.087 -8.364 -17.946 1.00 94.88 97 ARG A N 1
ATOM 756 C CA . ARG A 1 97 ? -1.175 -9.350 -17.823 1.00 94.88 97 ARG A CA 1
ATOM 757 C C . ARG A 1 97 ? -0.972 -10.281 -16.630 1.00 94.88 97 ARG A C 1
ATOM 759 O O . ARG A 1 97 ? -1.942 -10.608 -15.952 1.00 94.88 97 ARG A O 1
ATOM 766 N N . GLN A 1 98 ? 0.266 -10.700 -16.377 1.00 95.50 98 GLN A N 1
ATOM 767 C CA . GLN A 1 98 ? 0.601 -11.516 -15.214 1.00 95.50 98 GLN A CA 1
ATOM 768 C C . GLN A 1 98 ? 0.385 -10.744 -13.907 1.00 95.50 98 GLN A C 1
ATOM 770 O O . GLN A 1 98 ? -0.192 -11.292 -12.968 1.00 95.50 98 GLN A O 1
ATOM 775 N N . ASP A 1 99 ? 0.809 -9.482 -13.855 1.00 94.69 99 ASP A N 1
ATOM 776 C CA . ASP A 1 99 ? 0.634 -8.611 -12.695 1.00 94.69 99 ASP A CA 1
ATOM 777 C C . ASP A 1 99 ? -0.842 -8.340 -12.407 1.00 94.69 99 ASP A C 1
ATOM 779 O O . ASP A 1 99 ? -1.260 -8.459 -11.259 1.00 94.69 99 ASP A O 1
ATOM 783 N N . ILE A 1 100 ? -1.645 -8.060 -13.438 1.00 96.56 100 ILE A N 1
ATOM 784 C CA . ILE A 1 100 ? -3.101 -7.909 -13.306 1.00 96.56 100 ILE A CA 1
ATOM 785 C C . ILE A 1 100 ? -3.706 -9.182 -12.715 1.00 96.56 100 ILE A C 1
ATOM 787 O O . ILE A 1 100 ? -4.380 -9.111 -11.694 1.00 96.56 100 ILE A O 1
ATOM 791 N N . GLY A 1 101 ? -3.399 -10.352 -13.284 1.00 96.81 101 GLY A N 1
ATOM 792 C CA . GLY A 1 101 ? -3.932 -11.616 -12.775 1.00 96.81 101 GLY A CA 1
ATOM 793 C C . GLY A 1 101 ? -3.484 -11.938 -11.343 1.00 96.81 101 GLY A C 1
ATOM 794 O O . GLY A 1 101 ? -4.221 -12.583 -10.598 1.00 96.81 101 GLY A O 1
ATOM 795 N N . ARG A 1 102 ? -2.289 -11.495 -10.925 1.00 97.12 102 ARG A N 1
ATOM 796 C CA . ARG A 1 102 ? -1.834 -11.600 -9.529 1.00 97.12 102 ARG A CA 1
ATOM 797 C C . ARG A 1 102 ? -2.637 -10.668 -8.619 1.00 97.12 102 ARG A C 1
ATOM 799 O O . ARG A 1 102 ? -3.149 -11.124 -7.602 1.00 97.12 102 ARG A O 1
ATOM 806 N N . LEU A 1 103 ? -2.776 -9.400 -9.003 1.00 97.62 103 LEU A N 1
ATOM 807 C CA . LEU A 1 103 ? -3.500 -8.388 -8.231 1.00 97.62 103 LEU A CA 1
ATOM 808 C C . LEU A 1 103 ? -4.991 -8.714 -8.095 1.00 97.62 103 LEU A C 1
ATOM 810 O O . LEU A 1 103 ? -5.573 -8.486 -7.039 1.00 97.62 103 LEU A O 1
ATOM 814 N N . GLU A 1 104 ? -5.610 -9.276 -9.132 1.00 97.94 104 GLU A N 1
ATOM 815 C CA . GLU A 1 104 ? -7.000 -9.739 -9.085 1.00 97.94 104 GLU A CA 1
ATOM 816 C C . GLU A 1 104 ? -7.180 -10.849 -8.044 1.00 97.94 104 GLU A C 1
ATOM 818 O O . GLU A 1 104 ? -8.071 -10.756 -7.203 1.00 97.94 104 GLU A O 1
ATOM 823 N N . LYS A 1 105 ? -6.277 -11.837 -8.016 1.00 97.31 105 LYS A N 1
ATOM 824 C CA . LYS A 1 105 ? -6.294 -12.904 -7.002 1.00 97.31 105 LYS A CA 1
ATOM 825 C C . LYS A 1 105 ? -6.051 -12.383 -5.589 1.00 97.31 105 LYS A C 1
ATOM 827 O O . LYS A 1 105 ? -6.714 -12.823 -4.655 1.00 97.31 105 LYS A O 1
ATOM 832 N N . GLU A 1 106 ? -5.109 -11.457 -5.415 1.00 97.38 106 GLU A N 1
ATOM 833 C CA . GLU A 1 106 ? -4.854 -10.822 -4.115 1.00 97.38 106 GLU A CA 1
ATOM 834 C C . GLU A 1 106 ? -6.086 -10.052 -3.631 1.00 97.38 106 GLU A C 1
ATOM 836 O O . GLU A 1 106 ? -6.497 -10.202 -2.481 1.00 97.38 106 GLU A O 1
ATOM 841 N N . LYS A 1 107 ? -6.725 -9.287 -4.521 1.00 96.94 107 LYS A N 1
ATOM 842 C CA . LYS A 1 107 ? -7.972 -8.578 -4.226 1.00 96.94 107 LYS A CA 1
ATOM 843 C C . LYS A 1 107 ? -9.073 -9.545 -3.794 1.00 96.94 107 LYS A C 1
ATOM 845 O O . LYS A 1 107 ? -9.718 -9.297 -2.781 1.00 96.94 107 LYS A O 1
ATOM 850 N N . GLU A 1 108 ? -9.295 -10.620 -4.545 1.00 96.81 108 GLU A N 1
ATOM 851 C CA . GLU A 1 108 ? -10.298 -11.637 -4.205 1.00 96.81 108 GLU A CA 1
ATOM 852 C C . GLU A 1 108 ? -10.007 -12.285 -2.848 1.00 96.81 108 GLU A C 1
ATOM 854 O O . GLU A 1 108 ? -10.911 -12.417 -2.028 1.00 96.81 108 GLU A O 1
ATOM 859 N N . SER A 1 109 ? -8.742 -12.608 -2.564 1.00 95.56 109 SER A N 1
ATOM 860 C CA . SER A 1 109 ? -8.328 -13.156 -1.270 1.00 95.56 109 SER A CA 1
ATOM 861 C C . SER A 1 109 ? -8.586 -12.186 -0.116 1.00 95.56 109 SER A C 1
ATOM 863 O O . SER A 1 109 ? -9.063 -12.608 0.934 1.00 95.56 109 SER A O 1
ATOM 865 N N . ILE A 1 110 ? -8.266 -10.900 -0.288 1.00 93.88 110 ILE A N 1
ATOM 866 C CA . ILE A 1 110 ? -8.484 -9.877 0.744 1.00 93.88 110 ILE A CA 1
ATOM 867 C C . ILE A 1 110 ? -9.980 -9.676 0.984 1.00 93.88 110 ILE A C 1
ATOM 869 O O . ILE A 1 110 ? -10.396 -9.558 2.131 1.00 93.88 110 ILE A O 1
ATOM 873 N N . LEU A 1 111 ? -10.792 -9.657 -0.075 1.00 91.31 111 LEU A N 1
ATOM 874 C CA . LEU A 1 111 ? -12.244 -9.544 0.055 1.00 91.31 111 LEU A CA 1
ATOM 875 C C . LEU A 1 111 ? -12.845 -10.763 0.756 1.00 91.31 111 LEU A C 1
ATOM 877 O O . LEU A 1 111 ? -13.662 -10.584 1.648 1.00 91.31 111 LEU A O 1
ATOM 881 N N . ALA A 1 112 ? -12.397 -11.977 0.434 1.00 89.75 112 ALA A N 1
ATOM 882 C CA . ALA A 1 112 ? -12.854 -13.185 1.118 1.00 89.75 112 ALA A CA 1
ATOM 883 C C . ALA A 1 112 ? -12.494 -13.175 2.614 1.00 89.75 112 ALA A C 1
ATOM 885 O O . ALA A 1 112 ? -13.329 -13.512 3.449 1.00 89.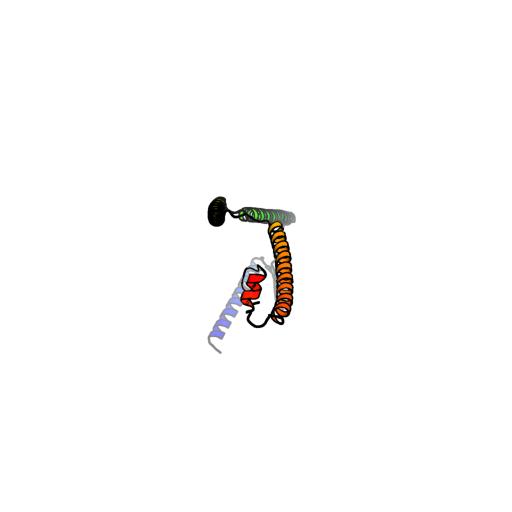75 112 ALA A O 1
ATOM 886 N N . GLN A 1 113 ? -11.279 -12.736 2.963 1.00 88.56 113 GLN A N 1
ATOM 887 C CA . GLN A 1 113 ? -10.887 -12.537 4.362 1.00 88.56 113 GLN A CA 1
ATOM 888 C C . GLN A 1 113 ? -11.752 -11.472 5.035 1.00 88.56 113 GLN A C 1
ATOM 890 O O . GLN A 1 113 ? -12.201 -11.658 6.161 1.00 88.56 113 GLN A O 1
ATOM 895 N N . LEU A 1 114 ? -12.003 -10.355 4.350 1.00 85.50 114 LEU A N 1
ATOM 896 C CA . LEU A 1 114 ? -12.855 -9.290 4.861 1.00 85.50 114 LEU A CA 1
ATOM 897 C C . LEU A 1 114 ? -14.272 -9.808 5.129 1.00 85.50 114 LEU A C 1
ATOM 899 O O . LEU A 1 114 ? -14.800 -9.552 6.206 1.00 85.50 114 LEU A O 1
ATOM 903 N N . ASP A 1 115 ? -14.850 -10.573 4.208 1.00 82.75 115 ASP A N 1
ATOM 904 C CA . ASP A 1 115 ? -16.165 -11.193 4.369 1.00 82.75 115 ASP A CA 1
ATOM 905 C C . ASP A 1 115 ? -16.184 -12.201 5.526 1.00 82.75 115 ASP A C 1
ATOM 907 O O . ASP A 1 115 ? -17.146 -12.222 6.288 1.00 82.75 115 ASP A O 1
ATOM 911 N N . GLU A 1 116 ? -15.117 -12.979 5.735 1.00 79.94 116 GLU A N 1
ATOM 912 C CA . GLU A 1 116 ? -14.976 -13.855 6.908 1.00 79.94 116 GLU A CA 1
ATOM 913 C C . GLU A 1 116 ? -14.993 -13.047 8.218 1.00 79.94 116 GLU A C 1
ATOM 915 O O . GLU A 1 116 ? -15.703 -13.402 9.163 1.00 79.94 116 GLU A O 1
ATOM 920 N N . PHE A 1 117 ? -14.299 -11.904 8.254 1.00 71.81 117 PHE A N 1
ATOM 921 C CA . PHE A 1 117 ? -14.331 -10.990 9.400 1.00 71.81 117 PHE A CA 1
ATOM 922 C C . PHE A 1 117 ? -15.700 -10.316 9.603 1.00 71.81 117 PHE A C 1
ATOM 924 O O . PHE A 1 117 ? -16.073 -10.048 10.742 1.00 71.81 117 PHE A O 1
ATOM 931 N N . HIS A 1 118 ? -16.460 -10.048 8.535 1.00 68.88 118 HIS A N 1
ATOM 932 C CA . HIS A 1 118 ? -17.785 -9.407 8.612 1.00 68.88 118 HIS A CA 1
ATOM 933 C C . HIS A 1 118 ? -18.939 -10.410 8.812 1.00 68.88 118 HIS A C 1
ATOM 935 O O . HIS A 1 118 ? -20.028 -10.027 9.249 1.00 68.88 118 HIS A O 1
ATOM 941 N N . GLY A 1 119 ? -18.714 -11.688 8.496 1.00 55.91 119 GLY A N 1
ATOM 942 C CA . GLY A 1 119 ? -19.715 -12.754 8.510 1.00 55.91 119 GLY A CA 1
ATOM 943 C C . GLY A 1 119 ? -19.946 -13.402 9.875 1.00 55.91 119 GLY A C 1
ATOM 944 O O . GLY A 1 119 ? -21.020 -13.957 10.094 1.00 55.91 119 GLY A O 1
ATOM 945 N N . HIS A 1 120 ? -18.991 -13.312 10.807 1.00 56.91 120 HIS A N 1
ATOM 946 C CA . HIS A 1 120 ? -19.164 -13.864 12.159 1.00 56.91 120 HIS A CA 1
ATOM 947 C C . HIS A 1 120 ? -19.743 -12.853 13.161 1.00 56.91 120 HIS A C 1
ATOM 949 O O . HIS A 1 120 ? -20.361 -13.244 14.146 1.00 56.91 120 HIS A O 1
ATOM 955 N N . ASP A 1 121 ? -19.591 -11.564 12.866 1.00 55.91 121 ASP A N 1
ATOM 956 C CA . ASP A 1 121 ? -20.192 -10.457 13.591 1.00 55.91 121 ASP A CA 1
ATOM 957 C C . ASP A 1 121 ? -20.430 -9.324 12.585 1.00 55.91 121 ASP A C 1
ATOM 959 O O . ASP A 1 121 ? -19.609 -8.425 12.414 1.00 55.91 121 ASP A O 1
ATOM 963 N N . SER A 1 122 ? -21.618 -9.284 11.975 1.00 53.31 122 SER A N 1
ATOM 964 C CA . SER A 1 122 ? -22.158 -8.062 11.343 1.00 53.31 122 SER A CA 1
ATOM 965 C C . SER A 1 122 ? -22.449 -6.952 12.376 1.00 53.31 122 SER A C 1
ATOM 967 O O . SER A 1 122 ? -23.320 -6.100 12.196 1.00 53.31 122 SER A O 1
ATOM 969 N N . SER A 1 123 ? -21.733 -6.967 13.499 1.00 57.12 123 SER A N 1
ATOM 970 C CA . SER A 1 123 ? -21.832 -6.043 14.607 1.00 57.12 123 SER A CA 1
ATOM 971 C C . SER A 1 123 ? -21.039 -4.792 14.254 1.00 57.12 123 SER A C 1
ATOM 973 O O . SER A 1 123 ? -19.898 -4.622 14.668 1.00 57.12 123 SER A O 1
ATOM 975 N N . VAL A 1 124 ? -21.708 -3.929 13.490 1.00 60.28 124 VAL A N 1
ATOM 976 C CA . VAL A 1 124 ? -21.532 -2.476 13.456 1.00 60.28 124 VAL A CA 1
ATOM 977 C C . VAL A 1 124 ? -20.084 -2.039 13.213 1.00 60.28 124 VAL A C 1
ATOM 979 O O . VAL A 1 124 ? -19.245 -2.022 14.114 1.00 60.28 124 VAL A O 1
ATOM 982 N N . GLN A 1 125 ? -19.795 -1.571 11.998 1.00 66.06 125 GLN A N 1
ATOM 983 C CA . GLN A 1 125 ? -18.648 -0.691 11.780 1.00 66.06 125 GLN A CA 1
ATOM 984 C C . GLN A 1 125 ? -18.892 0.617 12.551 1.00 66.06 125 GLN A C 1
ATOM 986 O O . GLN A 1 125 ? -19.340 1.606 11.985 1.00 66.06 125 GLN A O 1
ATOM 991 N N . VAL A 1 126 ? -18.665 0.591 13.868 1.00 74.06 126 VAL A N 1
ATOM 992 C CA . VAL A 1 126 ? -18.823 1.754 14.740 1.00 74.06 126 VAL A CA 1
ATOM 993 C C . VAL A 1 126 ? -17.759 2.747 14.320 1.00 74.06 126 VAL A C 1
ATOM 995 O O . VAL A 1 126 ? -16.563 2.413 14.361 1.00 74.06 126 VAL A O 1
ATOM 998 N N . SER A 1 127 ? -18.186 3.941 13.918 1.00 83.62 127 SER A N 1
ATOM 999 C CA . SER A 1 127 ? -17.250 4.970 13.489 1.00 83.62 127 SER A CA 1
ATOM 1000 C C . SER A 1 127 ? -16.299 5.338 14.637 1.00 83.62 127 SER A C 1
ATOM 1002 O O . SER A 1 127 ? -16.634 5.166 15.818 1.00 83.62 127 SER A O 1
ATOM 1004 N N . PRO A 1 128 ? -15.089 5.840 14.344 1.00 84.75 128 PRO A N 1
ATOM 1005 C CA . PRO A 1 128 ? -14.191 6.344 15.379 1.00 84.75 128 PRO A CA 1
ATOM 1006 C C . PRO A 1 128 ? -14.871 7.362 16.308 1.00 84.75 128 PRO A C 1
ATOM 1008 O O . PRO A 1 128 ? -14.623 7.361 17.515 1.00 84.75 128 PRO A O 1
ATOM 1011 N N . GLU A 1 129 ? -15.762 8.190 15.760 1.00 89.00 129 GLU A N 1
ATOM 1012 C CA . GLU A 1 129 ? -16.534 9.193 16.490 1.00 89.00 129 GLU A CA 1
ATOM 1013 C C . GLU A 1 129 ? -17.547 8.551 17.445 1.00 89.00 129 GLU A C 1
ATOM 1015 O O . GLU A 1 129 ? -17.599 8.913 18.620 1.00 89.00 129 GLU A O 1
ATOM 1020 N N . GLU A 1 130 ? -18.309 7.561 16.977 1.00 89.06 130 GLU A N 1
ATOM 1021 C CA . GLU A 1 130 ? -19.267 6.818 17.801 1.00 89.06 130 GLU A CA 1
ATOM 1022 C C . GLU A 1 130 ? -18.558 6.061 18.933 1.00 89.06 130 GLU A C 1
ATOM 1024 O O . GLU A 1 130 ? -19.007 6.091 20.080 1.00 89.06 130 GLU A O 1
ATOM 1029 N N . ARG A 1 131 ? -17.394 5.452 18.659 1.00 90.38 131 ARG A N 1
ATOM 1030 C CA . ARG A 1 131 ? -16.568 4.802 19.695 1.00 90.38 131 ARG A CA 1
ATOM 1031 C C . ARG A 1 131 ? -16.106 5.797 20.755 1.00 90.38 131 ARG A C 1
ATOM 1033 O O . ARG A 1 131 ? -16.134 5.485 21.946 1.00 90.38 131 ARG A O 1
ATOM 1040 N N . ALA A 1 132 ? -15.674 6.985 20.337 1.00 93.62 132 ALA A N 1
ATOM 1041 C CA . ALA A 1 132 ? -15.226 8.029 21.252 1.00 93.62 132 ALA A CA 1
ATOM 1042 C C . ALA A 1 132 ? -16.372 8.553 22.132 1.00 93.62 132 ALA A C 1
ATOM 1044 O O . ALA A 1 132 ? -16.159 8.826 23.317 1.00 93.62 132 ALA A O 1
ATOM 1045 N N . GLU A 1 133 ? -17.581 8.662 21.577 1.00 95.50 133 GLU A N 1
ATOM 1046 C CA . GLU A 1 133 ? -18.772 9.044 22.334 1.00 95.50 133 GLU A CA 1
ATOM 1047 C C . GLU A 1 133 ? -19.115 8.002 23.399 1.00 95.50 133 GLU A C 1
ATOM 1049 O O . GLU A 1 133 ? -19.203 8.337 24.583 1.00 95.50 133 GLU A O 1
ATOM 1054 N N . VAL A 1 134 ? -19.212 6.730 23.004 1.00 95.69 134 VAL A N 1
ATOM 1055 C CA . VAL A 1 134 ? -19.515 5.623 23.922 1.00 95.69 134 VAL A CA 1
ATOM 1056 C C . VAL A 1 134 ? -18.480 5.543 25.045 1.00 95.69 134 VAL A C 1
ATOM 1058 O O . VAL A 1 134 ? -18.841 5.428 26.214 1.00 95.69 134 VAL A O 1
ATOM 1061 N N . GLU A 1 135 ? -17.192 5.686 24.732 1.00 96.00 135 GLU A N 1
ATOM 1062 C CA . GLU A 1 135 ? -16.121 5.690 25.735 1.00 96.00 135 GLU A CA 1
ATOM 1063 C C . GLU A 1 135 ? -16.250 6.863 26.722 1.00 96.00 135 GLU A C 1
ATOM 1065 O O . GLU A 1 135 ? -15.979 6.738 27.923 1.00 96.00 135 GLU A O 1
ATOM 1070 N N . ARG A 1 136 ? -16.679 8.031 26.238 1.00 96.94 136 ARG A N 1
ATOM 1071 C CA . ARG A 1 136 ? -16.909 9.208 27.079 1.00 96.94 136 ARG A CA 1
ATOM 1072 C C . ARG A 1 136 ? -18.091 8.997 28.020 1.00 96.94 136 ARG A C 1
ATOM 1074 O O . ARG A 1 136 ? -17.988 9.338 29.204 1.00 96.94 136 ARG A O 1
ATOM 1081 N N . GLU A 1 137 ? -19.189 8.445 27.520 1.00 97.19 137 GLU A N 1
ATOM 1082 C CA . GLU A 1 137 ? -20.360 8.108 28.329 1.00 97.19 137 GLU A CA 1
ATOM 1083 C C . GLU A 1 137 ? -20.039 7.025 29.356 1.00 97.19 137 GLU A C 1
ATOM 1085 O O . GLU A 1 137 ? -20.341 7.194 30.540 1.00 97.19 137 GLU A O 1
ATOM 1090 N N . TRP A 1 138 ? -19.338 5.971 28.941 1.00 97.06 138 TRP A N 1
ATOM 1091 C CA . TRP A 1 138 ? -18.859 4.914 29.824 1.00 97.06 138 TRP A CA 1
ATOM 1092 C C . TRP A 1 138 ? -18.042 5.483 30.986 1.00 97.06 138 TRP A C 1
ATOM 1094 O O . TRP A 1 138 ? -18.367 5.257 32.154 1.00 97.06 138 TRP A O 1
ATOM 1104 N N . LYS A 1 139 ? -17.045 6.327 30.692 1.00 97.62 139 LYS A N 1
ATOM 1105 C CA . LYS A 1 139 ? -16.240 7.005 31.720 1.00 97.62 139 LYS A CA 1
ATOM 1106 C C . LYS A 1 139 ? -17.082 7.874 32.649 1.00 97.62 139 LYS A C 1
ATOM 1108 O O . LYS A 1 139 ? -16.794 7.938 33.846 1.00 97.62 139 LYS A O 1
ATOM 1113 N N . ARG A 1 140 ? -18.100 8.571 32.132 1.00 97.56 140 ARG A N 1
ATOM 1114 C CA . ARG A 1 140 ? -19.012 9.387 32.950 1.00 97.56 140 ARG A CA 1
ATOM 1115 C C . ARG A 1 140 ? -19.773 8.506 33.942 1.00 97.56 140 ARG A C 1
ATOM 1117 O O . ARG A 1 140 ? -19.754 8.792 35.141 1.00 97.56 140 ARG A O 1
ATOM 1124 N N . TRP A 1 141 ? -20.389 7.428 33.466 1.00 97.50 141 TRP A N 1
ATOM 1125 C CA . TRP A 1 141 ? -21.155 6.511 34.309 1.00 97.50 141 TRP A CA 1
ATOM 1126 C C . TRP A 1 141 ? -20.274 5.769 35.309 1.00 97.50 141 TRP A C 1
ATOM 1128 O O . TRP A 1 141 ? -20.633 5.668 36.480 1.00 97.50 141 TRP A O 1
ATOM 1138 N N . GLN A 1 142 ? -19.074 5.358 34.905 1.00 97.50 142 GLN A N 1
ATOM 1139 C CA . GLN A 1 142 ? -18.109 4.717 35.794 1.00 97.50 142 GLN A CA 1
ATOM 1140 C C . GLN A 1 142 ? -17.709 5.631 36.963 1.00 97.50 142 GLN A C 1
ATOM 1142 O O . GLN A 1 142 ? -17.684 5.193 38.116 1.00 97.50 142 GLN A O 1
ATOM 1147 N N . ARG A 1 143 ? -17.453 6.923 36.705 1.00 97.12 143 ARG A N 1
ATOM 1148 C CA . ARG A 1 143 ? -17.201 7.903 37.778 1.00 97.12 143 ARG A CA 1
ATOM 1149 C C . ARG A 1 143 ? -18.396 8.013 38.717 1.00 97.12 143 ARG A C 1
ATOM 1151 O O . ARG A 1 143 ? -18.210 8.009 39.932 1.00 97.12 143 ARG A O 1
ATOM 1158 N N . GLN A 1 144 ? -19.609 8.072 38.169 1.00 96.88 144 GLN A N 1
ATOM 1159 C CA . GLN A 1 144 ? -20.824 8.180 38.970 1.00 96.88 144 GLN A CA 1
ATOM 1160 C C . GLN A 1 144 ? -21.033 6.953 39.865 1.00 96.88 144 GLN A C 1
ATOM 1162 O O . GLN A 1 144 ? -21.368 7.107 41.040 1.00 96.88 144 GLN A O 1
ATOM 1167 N N . VAL A 1 145 ? -20.795 5.749 39.342 1.00 94.88 145 VAL A N 1
ATOM 1168 C CA . VAL A 1 145 ? -20.843 4.499 40.112 1.00 94.88 145 VAL A CA 1
ATOM 1169 C C . VAL A 1 145 ? -19.814 4.523 41.239 1.00 94.88 145 VAL A C 1
ATOM 1171 O O . VAL A 1 145 ? -20.155 4.205 42.375 1.00 94.88 145 VAL A O 1
ATOM 1174 N N . ASN A 1 146 ? -18.583 4.964 40.970 1.00 93.69 146 ASN A N 1
ATOM 1175 C CA . ASN A 1 146 ? -17.537 5.045 41.992 1.00 93.69 146 ASN A CA 1
ATOM 1176 C C . ASN A 1 146 ? -17.888 6.029 43.116 1.00 93.69 146 ASN A C 1
ATOM 1178 O O . ASN A 1 146 ? -17.716 5.705 44.292 1.00 93.69 146 ASN A O 1
ATOM 1182 N N 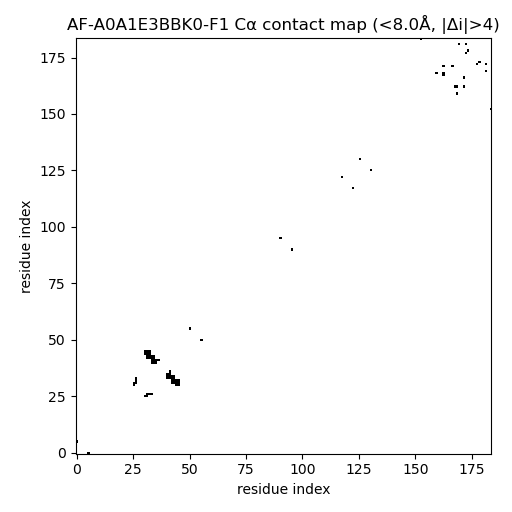. VAL A 1 147 ? -18.416 7.209 42.771 1.00 95.75 147 VAL A N 1
ATOM 1183 C CA . VAL A 1 147 ? -18.867 8.203 43.757 1.00 95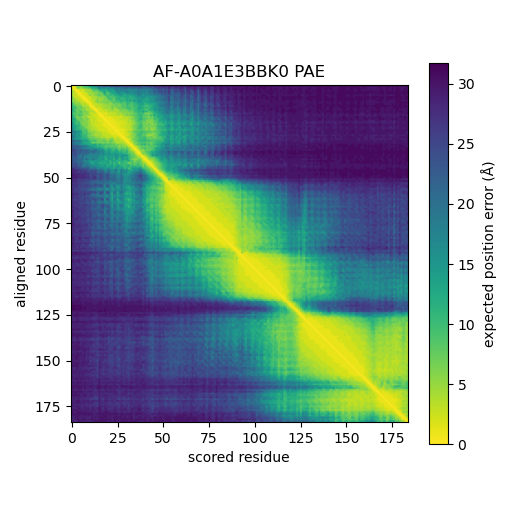.75 147 VAL A CA 1
ATOM 1184 C C . VAL A 1 147 ? -20.025 7.651 44.586 1.00 95.75 147 VAL A C 1
ATOM 1186 O O . VAL A 1 147 ? -19.968 7.699 45.812 1.00 95.75 147 VAL A O 1
ATOM 1189 N N . ARG A 1 148 ? -21.046 7.072 43.941 1.00 93.25 148 ARG A N 1
ATOM 1190 C CA . ARG A 1 148 ? -22.197 6.477 44.640 1.00 93.25 148 ARG A CA 1
ATOM 1191 C C . ARG A 1 148 ? -21.769 5.341 45.561 1.00 93.25 148 ARG A C 1
ATOM 1193 O O . ARG A 1 148 ? -22.164 5.336 46.718 1.00 93.25 148 ARG A O 1
ATOM 1200 N N . ARG A 1 149 ? -20.893 4.447 45.098 1.00 89.69 149 ARG A N 1
ATOM 1201 C CA . ARG A 1 149 ? -20.346 3.355 45.914 1.00 89.69 149 ARG A CA 1
ATOM 1202 C C . ARG A 1 149 ? -19.621 3.882 47.149 1.00 89.69 149 ARG A C 1
ATOM 1204 O O . ARG A 1 149 ? -19.786 3.325 48.227 1.00 89.69 149 ARG A O 1
ATOM 1211 N N . ARG A 1 150 ? -18.831 4.954 47.014 1.00 91.62 150 ARG A N 1
ATOM 1212 C CA . ARG A 1 150 ? -18.162 5.584 48.160 1.00 91.62 150 ARG A CA 1
ATOM 1213 C C . ARG A 1 150 ? -19.172 6.148 49.158 1.00 91.62 150 ARG A C 1
ATOM 1215 O O . ARG A 1 150 ? -19.071 5.830 50.332 1.00 91.62 150 ARG A O 1
ATOM 1222 N N . ILE A 1 151 ? -20.160 6.910 48.689 1.00 91.44 151 ILE A N 1
ATOM 1223 C CA . ILE A 1 151 ? -21.202 7.486 49.552 1.00 91.44 151 ILE A CA 1
ATOM 1224 C C . ILE A 1 151 ? -21.975 6.383 50.282 1.00 91.44 151 ILE A C 1
ATOM 1226 O O . ILE A 1 151 ? -22.138 6.464 51.495 1.00 91.44 151 ILE A O 1
ATOM 1230 N N . CYS A 1 152 ? -22.411 5.341 49.568 1.00 88.06 152 CYS A N 1
ATOM 1231 C CA . CYS A 1 152 ? -23.116 4.208 50.165 1.00 88.06 152 CYS A CA 1
ATOM 1232 C C . CYS A 1 152 ? -22.269 3.520 51.239 1.00 88.06 152 CYS A C 1
ATOM 1234 O O . CYS A 1 152 ? -22.781 3.253 52.317 1.00 88.06 152 CYS A O 1
ATOM 1236 N N . ARG A 1 153 ? -20.974 3.294 50.985 1.00 87.12 153 ARG A N 1
ATOM 1237 C CA . ARG A 1 153 ? -20.055 2.695 51.964 1.00 87.12 153 ARG A CA 1
ATOM 1238 C C . ARG A 1 153 ? -19.875 3.573 53.202 1.00 87.12 153 ARG A C 1
ATOM 1240 O O . ARG A 1 153 ? -19.989 3.076 54.316 1.00 87.12 153 ARG A O 1
ATOM 1247 N N . ASP A 1 154 ? -19.627 4.867 53.007 1.00 90.50 154 ASP A N 1
ATOM 1248 C CA . ASP A 1 154 ? -19.407 5.821 54.099 1.00 90.50 154 ASP A CA 1
ATOM 1249 C C . ASP A 1 154 ? -20.673 5.964 54.967 1.00 90.50 154 ASP A C 1
ATOM 1251 O O . ASP A 1 154 ? -20.592 6.047 56.192 1.00 90.50 154 ASP A O 1
ATOM 1255 N N . MET A 1 155 ? -21.855 5.965 54.341 1.00 87.38 155 MET A N 1
ATOM 1256 C CA . MET A 1 155 ? -23.148 5.978 55.031 1.00 87.38 155 MET A CA 1
ATOM 1257 C C . MET A 1 155 ? -23.391 4.659 55.774 1.00 87.3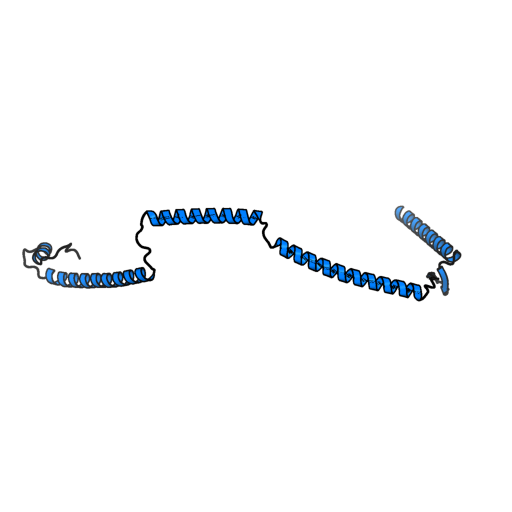8 155 MET A C 1
ATOM 1259 O O . MET A 1 155 ? -23.769 4.671 56.943 1.00 87.38 155 MET A O 1
ATOM 1263 N N . TRP A 1 156 ? -23.127 3.529 55.113 1.00 88.19 156 TRP A N 1
ATOM 1264 C CA . TRP A 1 156 ? -23.306 2.196 55.681 1.00 88.19 156 TRP A CA 1
ATOM 1265 C C . TRP A 1 156 ? -22.436 1.974 56.914 1.00 88.19 156 TRP A C 1
ATOM 1267 O O . TRP A 1 156 ? -22.931 1.464 57.913 1.00 88.19 156 TRP A O 1
ATOM 1277 N N . MET A 1 157 ? -21.177 2.421 56.879 1.00 85.81 157 MET A N 1
ATOM 1278 C CA . MET A 1 157 ? -20.264 2.361 58.022 1.00 85.81 157 MET A CA 1
ATOM 1279 C C . MET A 1 157 ? -20.883 3.032 59.252 1.00 85.81 157 MET A C 1
ATOM 1281 O O . MET A 1 157 ? -21.025 2.386 60.287 1.00 85.81 157 MET A O 1
ATOM 1285 N N . LYS A 1 158 ? -21.378 4.266 59.098 1.00 86.56 158 LYS A N 1
ATOM 1286 C CA . LYS A 1 158 ? -22.031 5.018 60.180 1.00 86.56 158 LYS A CA 1
ATOM 1287 C C . LYS A 1 158 ? -23.295 4.339 60.698 1.00 86.56 158 LYS A C 1
ATOM 1289 O O . LYS A 1 158 ? -23.506 4.289 61.901 1.00 86.56 158 LYS A O 1
ATOM 1294 N N . CYS A 1 159 ? -24.142 3.815 59.813 1.00 84.56 159 CYS A N 1
ATOM 1295 C CA . CYS A 1 159 ? -25.349 3.095 60.230 1.00 84.56 159 CYS A CA 1
ATOM 1296 C C . CYS A 1 159 ? -25.003 1.803 60.981 1.00 84.56 159 CYS A C 1
ATOM 1298 O O . CYS A 1 159 ? -25.647 1.477 61.973 1.00 84.56 159 CYS A O 1
ATOM 1300 N N . SER A 1 160 ? -23.959 1.096 60.540 1.00 82.56 160 SER A N 1
ATOM 1301 C CA . SER A 1 160 ? -23.527 -0.159 61.152 1.00 82.56 160 SER A CA 1
ATOM 1302 C C . SER A 1 160 ? -22.810 -0.003 62.498 1.00 82.56 160 SER A C 1
ATOM 1304 O O . SER A 1 160 ? -22.685 -0.977 63.232 1.00 82.56 160 SER A O 1
ATOM 1306 N N . GLU A 1 161 ? -22.356 1.203 62.842 1.00 82.88 161 GLU A N 1
ATOM 1307 C CA . GLU A 1 161 ? -21.788 1.511 64.163 1.00 82.88 161 GLU A CA 1
ATOM 1308 C C . GLU A 1 161 ? -22.865 1.660 65.249 1.00 82.88 161 GLU A C 1
ATOM 1310 O O . GLU A 1 161 ? -22.562 1.532 66.432 1.00 82.88 161 GLU A O 1
ATOM 1315 N N . VAL A 1 162 ? -24.122 1.911 64.862 1.00 83.44 162 VAL A N 1
ATOM 1316 C CA . VAL A 1 162 ? -25.236 2.207 65.783 1.00 83.44 162 VAL A CA 1
ATOM 1317 C C . VAL A 1 162 ? -26.321 1.126 65.709 1.00 83.44 162 VAL A C 1
ATOM 1319 O O . VAL A 1 162 ? -27.514 1.402 65.836 1.00 83.44 162 VAL A O 1
ATOM 1322 N N . VAL A 1 163 ? -25.916 -0.121 65.465 1.00 80.81 163 VAL A N 1
ATOM 1323 C CA . VAL A 1 163 ? -26.848 -1.250 65.352 1.00 80.81 163 VAL A CA 1
ATOM 1324 C C . VAL A 1 163 ? -27.400 -1.598 66.742 1.00 80.81 163 VAL A C 1
ATOM 1326 O O . VAL A 1 163 ? -26.612 -1.747 67.679 1.00 80.81 163 VAL A O 1
ATOM 1329 N N . PRO A 1 164 ? -28.732 -1.728 66.905 1.00 80.94 164 PRO A N 1
ATOM 1330 C CA . PRO A 1 164 ? -29.336 -2.153 68.165 1.00 80.94 164 PRO A CA 1
ATOM 1331 C C . PRO A 1 164 ? -28.807 -3.514 68.638 1.00 80.94 164 PRO A C 1
ATOM 1333 O O . PRO A 1 164 ? -28.558 -4.408 67.827 1.00 80.94 164 PRO A O 1
ATOM 1336 N N . GLU A 1 165 ? -28.675 -3.696 69.954 1.00 79.12 165 GLU A N 1
ATOM 1337 C CA . GLU A 1 165 ? -28.268 -4.983 70.529 1.00 79.12 165 GLU A CA 1
ATOM 1338 C C . GLU A 1 165 ? -29.226 -6.104 70.088 1.00 79.12 165 GLU A C 1
ATOM 1340 O O . GLU A 1 165 ? -30.440 -6.007 70.266 1.00 79.12 165 GLU A O 1
ATOM 1345 N N . GLY A 1 166 ? -28.670 -7.170 69.502 1.00 80.69 166 GLY A N 1
ATOM 1346 C CA . GLY A 1 166 ? -29.426 -8.323 68.999 1.00 80.69 166 GLY A CA 1
ATOM 1347 C C . GLY A 1 166 ? -29.740 -8.309 67.499 1.00 80.69 166 GLY A C 1
ATOM 1348 O O . GLY A 1 166 ? -30.334 -9.273 67.029 1.00 80.69 166 GLY A O 1
ATOM 1349 N N . MET A 1 167 ? -29.330 -7.277 66.753 1.00 84.75 167 MET A N 1
ATOM 1350 C CA . MET A 1 167 ? -29.463 -7.211 65.291 1.00 84.75 167 MET A CA 1
ATOM 1351 C C . MET A 1 167 ? -28.093 -7.312 64.606 1.00 84.75 167 MET A C 1
ATOM 1353 O O . MET A 1 167 ? -27.114 -6.715 65.056 1.00 84.75 167 MET A O 1
ATOM 1357 N N . THR A 1 168 ? -28.005 -8.066 63.512 1.00 86.12 168 THR A N 1
ATOM 1358 C CA . THR A 1 168 ? -26.793 -8.165 62.681 1.00 86.12 168 THR A CA 1
ATOM 1359 C C . THR A 1 168 ? -26.763 -7.091 61.590 1.00 86.12 168 THR A C 1
ATOM 1361 O O . THR A 1 168 ? -27.774 -6.468 61.257 1.00 86.12 168 THR A O 1
ATOM 1364 N N . ARG A 1 169 ? -25.582 -6.843 61.007 1.00 83.06 169 ARG A N 1
ATOM 1365 C CA . ARG A 1 169 ? -25.426 -5.854 59.924 1.00 83.06 169 ARG A CA 1
ATOM 1366 C C . ARG A 1 169 ? -26.178 -6.286 58.668 1.00 83.06 169 ARG A C 1
ATOM 1368 O O . ARG A 1 169 ? -26.737 -5.451 57.970 1.00 83.06 169 ARG A O 1
ATOM 1375 N N . GLU A 1 170 ? -26.189 -7.580 58.397 1.00 86.06 170 GLU A N 1
ATOM 1376 C CA . GLU A 1 170 ? -26.865 -8.212 57.271 1.00 86.06 170 GLU A CA 1
ATOM 1377 C C . GLU A 1 170 ? -28.389 -8.059 57.399 1.00 86.06 170 GLU A C 1
ATOM 1379 O O . GLU A 1 17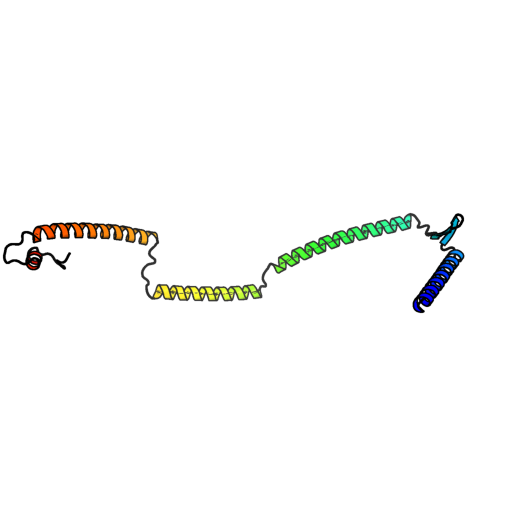0 ? -29.039 -7.595 56.466 1.00 86.06 170 GLU A O 1
ATOM 1384 N N . GLU A 1 171 ? -28.948 -8.322 58.584 1.00 86.12 171 GLU A N 1
ATOM 1385 C CA . GLU A 1 171 ? -30.375 -8.102 58.860 1.00 86.12 171 GLU A CA 1
ATOM 1386 C C . GLU A 1 171 ? -30.759 -6.623 58.729 1.00 86.12 171 GLU A C 1
ATOM 1388 O O . GLU A 1 171 ? -31.837 -6.298 58.228 1.00 86.12 171 GLU A O 1
ATOM 1393 N N . LEU A 1 172 ? -29.878 -5.700 59.138 1.00 86.00 172 LEU A N 1
ATOM 1394 C CA . LEU A 1 172 ? -30.114 -4.267 58.952 1.00 86.00 172 LEU A CA 1
ATOM 1395 C C . LEU A 1 172 ? -30.133 -3.898 57.461 1.00 86.00 172 LEU A C 1
ATOM 1397 O O . LEU A 1 172 ? -30.985 -3.115 57.042 1.00 86.00 172 LEU A O 1
ATOM 1401 N N . TRP A 1 173 ? -29.243 -4.476 56.653 1.00 86.25 173 TRP A N 1
ATOM 1402 C CA . TRP A 1 173 ? -29.162 -4.235 55.208 1.00 86.25 173 TRP A CA 1
ATOM 1403 C C . TRP A 1 173 ? -30.443 -4.676 54.491 1.00 86.25 173 TRP A C 1
ATOM 1405 O O . TRP A 1 173 ? -31.024 -3.902 53.727 1.00 86.25 173 TRP A O 1
ATOM 1415 N N . GLU A 1 174 ? -30.935 -5.873 54.818 1.00 87.81 174 GLU A N 1
ATOM 1416 C CA . GLU A 1 174 ? -32.204 -6.394 54.306 1.00 87.81 174 GLU A CA 1
ATOM 1417 C C . GLU A 1 174 ? -33.403 -5.564 54.787 1.00 87.81 174 GLU A C 1
ATOM 1419 O O . GLU A 1 174 ? -34.293 -5.248 53.997 1.00 87.81 174 GLU A O 1
ATOM 1424 N N . SER A 1 175 ? -33.410 -5.126 56.053 1.00 87.50 175 SER A N 1
ATOM 1425 C CA . SER A 1 175 ? -34.501 -4.303 56.605 1.00 87.50 175 SER A CA 1
ATOM 1426 C C . SER A 1 175 ? -34.637 -2.934 55.926 1.00 87.50 175 SER A C 1
ATOM 1428 O O . SER A 1 175 ? -35.733 -2.379 55.849 1.00 87.50 175 SER A O 1
ATOM 1430 N N . LEU A 1 176 ? -33.529 -2.400 55.401 1.00 85.75 176 LEU A N 1
ATOM 1431 C CA . LEU A 1 176 ? -33.490 -1.160 54.626 1.00 85.75 176 LEU A CA 1
ATOM 1432 C C . LEU A 1 176 ? -33.863 -1.371 53.149 1.00 85.75 176 LEU A C 1
ATOM 1434 O O . LEU A 1 176 ? -33.876 -0.404 52.387 1.00 85.75 176 LEU A O 1
ATOM 1438 N N . GLY A 1 177 ? -34.167 -2.608 52.740 1.00 88.00 177 GLY A N 1
ATOM 1439 C CA . GLY A 1 177 ? -34.533 -2.954 51.368 1.00 88.00 177 GLY A CA 1
ATOM 1440 C C . GLY A 1 177 ? -33.372 -2.834 50.381 1.00 88.00 177 GLY A C 1
ATOM 1441 O O . GLY A 1 177 ? -33.600 -2.543 49.207 1.00 88.00 177 GLY A O 1
ATOM 1442 N N . LEU A 1 178 ? -32.128 -2.985 50.846 1.00 85.31 178 LEU A N 1
ATOM 1443 C CA . LEU A 1 178 ? -30.945 -2.885 49.996 1.00 85.31 178 LEU A CA 1
ATOM 1444 C C . LEU A 1 178 ? -30.603 -4.251 49.392 1.00 85.31 178 LEU A C 1
ATOM 1446 O O . LEU A 1 178 ? -30.475 -5.250 50.094 1.00 85.31 178 LEU A O 1
ATOM 1450 N N . GLU A 1 179 ? -30.430 -4.284 48.073 1.00 82.19 179 GLU A N 1
ATOM 1451 C CA . GLU A 1 179 ? -30.062 -5.489 47.325 1.00 82.19 179 GLU A CA 1
ATOM 1452 C C . GLU A 1 179 ? -28.554 -5.517 47.018 1.00 82.19 179 GLU A C 1
ATOM 1454 O O . GLU A 1 179 ? -27.923 -4.481 46.785 1.00 82.19 179 GLU A O 1
ATOM 1459 N N . GLY A 1 180 ? -27.973 -6.720 46.978 1.00 78.31 180 GLY A N 1
ATOM 1460 C CA . GLY A 1 180 ? -26.545 -6.947 46.727 1.00 78.31 180 GLY A CA 1
ATOM 1461 C C . GLY A 1 180 ? -25.732 -7.212 47.997 1.00 78.31 180 GLY A C 1
ATOM 1462 O O . GLY A 1 180 ? -26.267 -7.218 49.102 1.00 78.31 180 GLY A O 1
ATOM 1463 N N . ASP A 1 181 ? -24.433 -7.473 47.830 1.00 71.12 181 ASP A N 1
ATOM 1464 C CA . ASP A 1 181 ? -23.540 -7.792 48.952 1.00 71.12 181 ASP A CA 1
ATOM 1465 C C . ASP A 1 181 ? -23.400 -6.576 49.884 1.00 71.12 181 ASP A C 1
ATOM 1467 O O . ASP A 1 181 ? -23.214 -5.463 49.403 1.00 71.12 181 ASP A O 1
ATOM 1471 N N . CYS A 1 182 ? -23.485 -6.758 51.202 1.00 63.62 182 CYS A N 1
ATOM 1472 C CA . CYS A 1 182 ? -23.264 -5.699 52.196 1.00 63.62 182 CYS A CA 1
ATOM 1473 C C . CYS A 1 182 ? -21.777 -5.556 52.580 1.00 63.62 182 CYS A C 1
ATOM 1475 O O . CYS A 1 182 ? -21.411 -4.691 53.386 1.00 63.62 182 CYS A O 1
ATOM 1477 N N . LYS A 1 183 ? -20.911 -6.401 52.001 1.00 62.00 183 LYS A N 1
ATOM 1478 C CA . LYS A 1 183 ? -19.455 -6.414 52.188 1.00 62.00 183 LYS A CA 1
ATOM 1479 C C . LYS A 1 183 ? -18.771 -5.438 51.224 1.00 62.00 183 LYS A C 1
ATOM 1481 O O . LYS A 1 183 ? -18.191 -5.838 50.215 1.00 62.00 183 LYS A O 1
ATOM 1486 N N . TRP A 1 184 ? -18.833 -4.146 51.544 1.00 58.78 184 TRP A N 1
ATOM 1487 C CA . TRP A 1 184 ? -18.096 -3.081 50.847 1.00 58.78 184 TRP A CA 1
ATOM 1488 C C . TRP A 1 184 ? -17.003 -2.476 51.717 1.00 58.78 184 TRP A C 1
ATOM 1490 O O . TRP A 1 184 ? -17.223 -2.307 52.933 1.00 58.78 184 TRP A O 1
#

pLDDT: mean 81.16, std 14.57, range [44.72, 97.94]

Radius of gyration: 56.52 Å; Cα contacts (8 Å, |Δi|>4): 41; chains: 1; bounding box: 116×39×126 Å

Secondary structure (DSSP, 8-state):
--HHHHHHHHHHHHHHHHHHHHHHHHHHTTSEEEEEETTEEEEEE-------HHHHHHHHHHHHHHHHHHHHHHHHHHHHHHHHHHHHTSPPHHHHHHHHHHHHHHHHHHHHHHHHHHHS-------HHHHHHHHHHHHHHHHHHHHHHHHHHHHHHHHHHTPPTT--HHHHHHHTT--S-S--

Organism: Aspergillus cristatus (NCBI:txid573508)

Sequence (184 aa):
MSTDSLKSMSLTTLFKAYAAKALRELHQNKEIEGRVAGKWSNQTLDSSDEATTDVIANLDEKIRQLEEKLTTLKTDEKNVRAELATLRSKPLLSELRQDIGRLEKEKESILAQLDEFHGHDSSVQVSPEERAEVEREWKRWQRQVNVRRRICRDMWMKCSEVVPEGMTREELWESLGLEGDCKW

Solvent-accessible surface area (backbone atoms only — not comparable to full-atom values): 10739 Å² total; per-residue (Å²): 133,61,75,65,60,57,53,53,53,52,51,53,53,50,51,50,52,48,51,55,47,52,54,49,51,38,39,73,70,63,54,26,47,76,47,70,65,80,98,48,76,48,75,43,74,53,76,81,68,80,68,47,71,65,58,54,52,53,49,52,51,50,50,53,53,49,51,51,51,48,55,51,51,54,51,50,54,51,51,53,50,51,52,50,52,60,54,66,72,48,78,52,71,68,56,52,52,50,49,50,57,49,52,53,51,51,50,52,52,53,49,53,51,49,47,57,63,43,68,81,50,79,72,63,92,68,46,75,66,56,50,52,49,52,53,51,51,49,54,52,52,51,51,51,50,53,53,49,52,48,52,52,43,59,51,47,52,58,55,61,74,68,57,59,91,95,60,54,68,68,59,51,41,52,74,71,70,56,85,75,84,87,89,118

Nearest PDB structures (foldseek):
  6l7e-assembly1_B  TM=2.403E-01  e=4.631E+00  Photorhabdus luminescens